Protein AF-A0A7C8AK67-F1 (afdb_monomer)

Structure (mmCIF, N/CA/C/O backbone):
data_AF-A0A7C8AK67-F1
#
_entry.id   AF-A0A7C8AK67-F1
#
loop_
_atom_site.group_PDB
_atom_site.id
_atom_site.type_symbol
_atom_site.label_atom_id
_atom_site.label_alt_id
_atom_site.label_comp_id
_atom_site.label_asym_id
_atom_site.label_entity_id
_atom_site.label_seq_id
_atom_site.pdbx_PDB_ins_code
_atom_site.Cartn_x
_atom_site.Cartn_y
_atom_site.Cartn_z
_atom_site.occupancy
_atom_site.B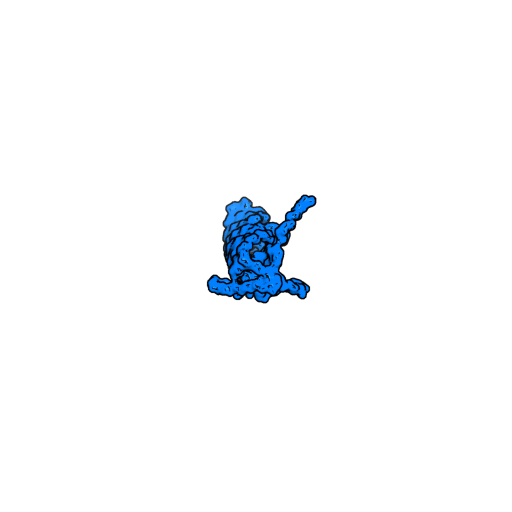_iso_or_equiv
_atom_site.auth_seq_id
_atom_site.auth_comp_id
_atom_site.auth_asym_id
_atom_site.auth_atom_id
_atom_site.pdbx_PDB_model_num
ATOM 1 N N . MET A 1 1 ? -88.261 45.316 51.481 1.00 41.88 1 MET A N 1
ATOM 2 C CA . MET A 1 1 ? -88.000 45.806 50.114 1.00 41.88 1 MET A CA 1
ATOM 3 C C . MET A 1 1 ? -86.530 46.167 50.051 1.00 41.88 1 MET A C 1
ATOM 5 O O . MET A 1 1 ? -86.168 47.155 50.657 1.00 41.88 1 MET A O 1
ATOM 9 N N . GLU A 1 2 ? -85.707 45.297 49.468 1.00 32.28 2 GLU A N 1
ATOM 10 C CA . GLU A 1 2 ? -84.588 45.626 48.567 1.00 32.28 2 GLU A CA 1
ATOM 11 C C . GLU A 1 2 ? -83.777 44.350 48.299 1.00 32.28 2 GLU A C 1
ATOM 13 O O . GLU A 1 2 ? -82.994 43.865 49.106 1.00 32.28 2 GLU A O 1
ATOM 18 N N . VAL A 1 3 ? -84.152 43.752 47.169 1.00 35.69 3 VAL A N 1
ATOM 19 C CA . VAL A 1 3 ? -83.368 43.013 46.173 1.00 35.69 3 VAL A CA 1
ATOM 20 C C . VAL A 1 3 ? -82.101 42.285 46.650 1.00 35.69 3 VAL A C 1
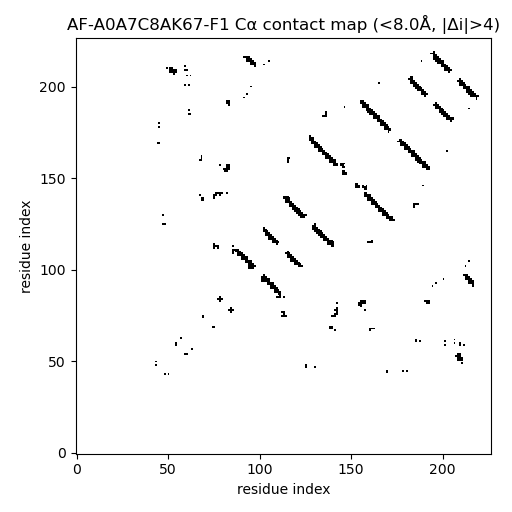ATOM 22 O O . VAL A 1 3 ? -80.998 42.822 46.651 1.00 35.69 3 VAL A O 1
ATOM 25 N N . SER A 1 4 ? -82.243 40.977 46.883 1.00 38.84 4 SER A N 1
ATOM 26 C CA . SER A 1 4 ? -81.151 40.019 46.688 1.00 38.84 4 SER A CA 1
ATOM 27 C C . SER A 1 4 ? -80.950 39.783 45.190 1.00 38.84 4 SER A C 1
ATOM 29 O O . SER A 1 4 ? -81.827 39.237 44.524 1.00 38.84 4 SER A O 1
ATOM 31 N N . MET A 1 5 ? -79.794 40.184 44.662 1.00 36.81 5 MET A N 1
ATOM 32 C CA . MET A 1 5 ? -79.366 39.860 43.302 1.00 36.81 5 MET A CA 1
ATOM 33 C C . MET A 1 5 ? -78.280 38.782 43.374 1.00 36.81 5 MET A C 1
ATOM 35 O O . MET A 1 5 ? -77.143 39.046 43.755 1.00 36.81 5 MET A O 1
ATOM 39 N N . VAL A 1 6 ? -78.652 37.548 43.028 1.00 49.03 6 VAL A N 1
ATOM 40 C CA . VAL A 1 6 ? -77.719 36.450 42.756 1.00 49.03 6 VAL A CA 1
ATOM 41 C C . VAL A 1 6 ? -77.563 36.353 41.242 1.00 49.03 6 VAL A C 1
ATOM 43 O O . VAL A 1 6 ? -78.486 35.946 40.544 1.00 49.03 6 VAL A O 1
ATOM 46 N N . ILE A 1 7 ? -76.387 36.722 40.742 1.00 47.28 7 ILE A N 1
ATOM 47 C CA . ILE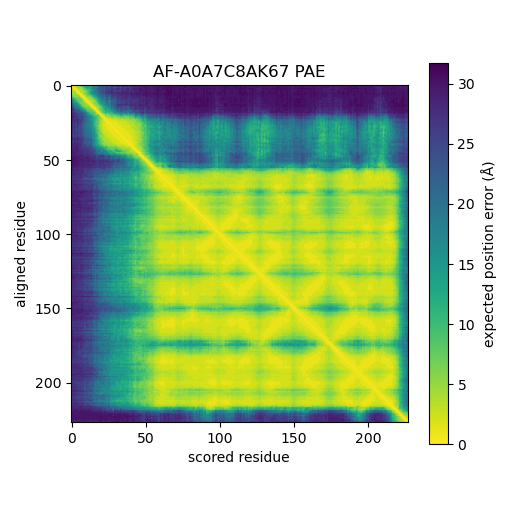 A 1 7 ? -75.885 36.382 39.405 1.00 47.28 7 ILE A CA 1
ATOM 48 C C . ILE A 1 7 ? -74.429 35.976 39.659 1.00 47.28 7 ILE A C 1
ATOM 50 O O . ILE A 1 7 ? -73.618 36.785 40.088 1.00 47.28 7 ILE A O 1
ATOM 54 N N . GLY A 1 8 ? -74.086 34.694 39.655 1.00 44.53 8 GLY A N 1
ATOM 55 C CA . GLY A 1 8 ? -74.011 33.884 38.446 1.00 44.53 8 GLY A CA 1
ATOM 56 C C . GLY A 1 8 ? -72.526 33.681 38.152 1.00 44.53 8 GLY A C 1
ATOM 57 O O . GLY A 1 8 ? -71.876 34.530 37.551 1.00 44.53 8 GLY A O 1
ATOM 58 N N . GLY A 1 9 ? -71.965 32.598 38.690 1.00 50.19 9 GLY A N 1
ATOM 59 C CA . GLY A 1 9 ? -70.544 32.294 38.593 1.00 50.19 9 GLY A CA 1
ATOM 60 C C . GLY A 1 9 ? -70.082 31.954 37.176 1.00 50.19 9 GLY A C 1
ATOM 61 O O . GLY A 1 9 ? -70.837 31.404 36.389 1.00 50.19 9 GLY A O 1
ATOM 62 N N . GLN A 1 10 ? -68.802 32.217 36.905 1.00 40.34 10 GLN A N 1
ATOM 63 C CA . GLN A 1 10 ? -67.882 31.335 36.172 1.00 40.34 10 GLN A CA 1
ATOM 64 C C . GLN A 1 10 ? -66.468 31.941 36.218 1.00 40.34 10 GLN A C 1
ATOM 66 O O . GLN A 1 10 ? -66.121 32.827 35.441 1.00 40.34 10 GLN A O 1
ATOM 71 N N . LYS A 1 11 ? -65.607 31.426 37.105 1.00 46.56 11 LYS A N 1
ATOM 72 C CA . LYS A 1 11 ? -64.151 31.589 36.976 1.00 46.56 11 LYS A CA 1
ATOM 73 C C . LYS A 1 11 ? -63.660 30.622 35.894 1.00 46.56 11 LYS A C 1
ATOM 75 O O . LYS A 1 11 ? -63.399 29.456 36.178 1.00 46.56 11 LYS A O 1
ATOM 80 N N . LYS A 1 12 ? -63.520 31.087 34.649 1.00 46.16 12 LYS A N 1
ATOM 81 C CA . LYS A 1 12 ? -62.777 30.356 33.609 1.00 46.16 12 LYS A CA 1
ATOM 82 C C . LYS A 1 12 ? -61.275 30.467 33.883 1.00 46.16 12 LYS A C 1
ATOM 84 O O . LYS A 1 12 ? -60.616 31.418 33.481 1.00 46.16 12 LYS A O 1
ATOM 89 N N . SER A 1 13 ? -60.737 29.467 34.577 1.00 46.97 13 SER A N 1
ATOM 90 C CA . SER A 1 13 ? -59.301 29.188 34.640 1.00 46.97 13 SER A CA 1
ATOM 91 C C . SER A 1 13 ? -58.847 28.613 33.294 1.00 46.97 13 SER A C 1
ATOM 93 O O . SER A 1 13 ? -58.947 27.411 33.054 1.00 46.97 13 SER A O 1
ATOM 95 N N . TRP A 1 14 ? -58.336 29.468 32.412 1.00 45.41 14 TRP A N 1
ATOM 96 C CA . TRP A 1 14 ? -57.613 29.059 31.207 1.00 45.41 14 TRP A CA 1
ATOM 97 C C . TRP A 1 14 ? -56.140 28.800 31.565 1.00 45.41 14 TRP A C 1
ATOM 99 O O . TRP A 1 14 ? -55.257 29.610 31.305 1.00 45.41 14 TRP A O 1
ATOM 109 N N . ARG A 1 15 ? -55.854 27.655 32.200 1.00 44.78 15 ARG A N 1
ATOM 110 C CA . ARG A 1 15 ? -54.493 27.094 32.210 1.00 44.78 15 ARG A CA 1
ATOM 111 C C . ARG A 1 15 ? -54.344 26.217 30.975 1.00 44.78 15 ARG A C 1
ATOM 113 O O . ARG A 1 15 ? -54.517 25.004 31.024 1.00 44.78 15 ARG A O 1
ATOM 120 N N . GLY A 1 16 ? -54.069 26.866 29.847 1.00 45.69 16 GLY A N 1
ATOM 121 C CA . GLY A 1 16 ? -53.624 26.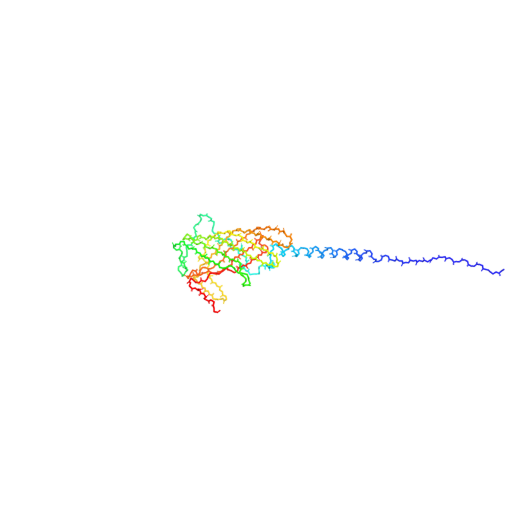188 28.639 1.00 45.69 16 GLY A CA 1
ATOM 122 C C . GLY A 1 16 ? -52.311 25.463 28.922 1.00 45.69 16 GLY A C 1
ATOM 123 O O . GLY A 1 16 ? -51.278 26.090 29.140 1.00 45.69 16 GLY A O 1
ATOM 124 N N . SER A 1 17 ? -52.366 24.134 28.926 1.00 51.62 17 SER A N 1
ATOM 125 C CA . SER A 1 17 ? -51.208 23.244 28.912 1.00 51.62 17 SER A CA 1
ATOM 126 C C . SER A 1 17 ? -50.394 23.476 27.631 1.00 51.62 17 SER A C 1
ATOM 128 O O . SER A 1 17 ? -50.624 22.850 26.602 1.00 51.62 17 SER A O 1
ATOM 130 N N . TRP A 1 18 ? -49.463 24.430 27.678 1.00 47.28 18 TRP A N 1
ATOM 131 C CA . TRP A 1 18 ? -48.502 24.723 26.603 1.00 47.28 18 TRP A CA 1
ATOM 132 C C . TRP A 1 18 ? -47.129 24.068 26.836 1.00 47.28 18 TRP A C 1
ATOM 134 O O . TRP A 1 18 ? -46.181 24.335 26.110 1.00 47.28 18 TRP A O 1
ATOM 144 N N . HIS A 1 19 ? -46.997 23.206 27.851 1.00 52.66 19 HIS A N 1
ATOM 145 C CA . HIS A 1 19 ? -45.696 22.660 28.269 1.00 52.66 19 HIS A CA 1
ATOM 146 C C . HIS A 1 19 ? -45.414 21.248 27.719 1.00 52.66 19 HIS A C 1
ATOM 148 O O . HIS A 1 19 ? -44.259 20.846 27.633 1.00 52.66 19 HIS A O 1
ATOM 154 N N . GLY A 1 20 ? -46.436 20.500 27.282 1.00 55.62 20 GLY A N 1
ATOM 155 C CA . GLY A 1 20 ? -46.261 19.099 26.864 1.00 55.62 20 GLY A CA 1
ATOM 156 C C . GLY A 1 20 ? -45.585 18.911 25.501 1.00 55.62 20 GLY A C 1
ATOM 157 O O . GLY A 1 20 ? -44.793 17.991 25.323 1.00 55.62 20 GLY A O 1
ATOM 158 N N . ARG A 1 21 ? -45.857 19.795 24.531 1.00 58.50 21 ARG A N 1
ATOM 159 C CA . ARG A 1 21 ? -45.313 19.663 23.165 1.00 58.50 21 ARG A CA 1
ATOM 160 C C . ARG A 1 21 ? -43.870 20.158 23.042 1.00 58.50 21 ARG A C 1
ATOM 162 O O . ARG A 1 21 ? -43.081 19.535 22.341 1.00 58.50 21 ARG A O 1
ATOM 169 N N . GLY A 1 22 ? -43.515 21.228 23.758 1.00 65.12 22 GLY A N 1
ATOM 170 C CA . GLY A 1 22 ? -42.142 21.744 23.790 1.00 65.12 22 GLY A CA 1
ATOM 171 C C . GLY A 1 22 ? -41.177 20.810 24.525 1.00 65.12 22 GLY A C 1
ATOM 172 O O . GLY A 1 22 ? -40.083 20.552 24.035 1.00 65.12 22 GLY A O 1
ATOM 173 N N . ALA A 1 23 ? -41.607 20.235 25.654 1.00 76.75 23 ALA A N 1
ATOM 174 C CA . ALA A 1 23 ? -40.788 19.299 26.423 1.00 76.75 23 ALA A CA 1
ATOM 175 C C . ALA A 1 23 ? -40.519 17.986 25.667 1.00 76.75 23 ALA A C 1
ATOM 177 O O . ALA A 1 23 ? -39.398 17.485 25.691 1.00 76.75 23 ALA A O 1
ATOM 178 N N . ALA A 1 24 ? -41.516 17.455 24.948 1.00 80.31 24 ALA A N 1
ATOM 179 C CA . ALA A 1 24 ? -41.348 16.244 24.143 1.00 80.31 24 ALA A CA 1
ATOM 180 C C . ALA A 1 24 ? -40.350 16.439 22.987 1.00 80.31 24 ALA A C 1
ATOM 182 O O . ALA A 1 24 ? -39.496 15.584 22.762 1.00 80.31 24 ALA A O 1
ATOM 183 N N . LEU A 1 25 ? -40.412 17.583 22.292 1.00 85.88 25 LEU A N 1
ATOM 184 C CA . LEU A 1 25 ? -39.453 17.924 21.237 1.00 85.88 25 LEU A CA 1
ATOM 185 C C . LEU A 1 25 ? -38.030 18.073 21.799 1.00 85.88 25 LEU A C 1
ATOM 187 O O . LEU A 1 25 ? -37.077 17.580 21.203 1.00 85.88 25 LEU A O 1
ATOM 191 N N . LEU A 1 26 ? -37.888 18.715 22.961 1.00 87.88 26 LEU A N 1
ATOM 192 C CA . LEU A 1 26 ? -36.593 18.905 23.613 1.00 87.88 26 LEU A CA 1
ATOM 193 C C . LEU A 1 26 ? -35.962 17.566 24.023 1.00 87.88 26 LEU A C 1
ATOM 195 O O . LEU A 1 26 ? -34.789 17.335 23.751 1.00 87.88 26 LEU A O 1
ATOM 199 N N . LEU A 1 27 ? -36.745 16.660 24.620 1.00 88.19 27 LEU A N 1
ATOM 200 C CA . LEU A 1 27 ? -36.280 15.318 24.986 1.00 88.19 27 LEU A CA 1
ATOM 201 C C . LEU A 1 27 ? -35.858 14.502 23.761 1.00 88.19 27 LEU A C 1
ATOM 203 O O . LEU A 1 27 ? -34.835 13.822 23.805 1.00 88.19 27 LEU A O 1
ATOM 207 N N . PHE A 1 28 ? -36.605 14.605 22.660 1.00 90.25 28 PHE A N 1
ATOM 208 C CA . PHE A 1 28 ? -36.233 13.965 21.401 1.00 90.25 28 PHE A CA 1
ATOM 209 C C . PHE A 1 28 ? -34.903 14.509 20.859 1.00 90.25 28 PHE A C 1
ATOM 211 O O . PHE A 1 28 ? -34.018 13.728 20.520 1.00 90.25 28 PHE A O 1
ATOM 218 N N . LEU A 1 29 ? -34.721 15.833 20.837 1.00 91.00 29 LEU A N 1
ATOM 219 C CA . LEU A 1 29 ? -33.468 16.450 20.390 1.00 91.00 29 LEU A CA 1
ATOM 220 C C . LEU A 1 29 ? -32.282 16.067 21.282 1.00 91.00 29 LEU A C 1
ATOM 222 O O . LEU A 1 29 ? -31.203 15.794 20.762 1.00 91.00 29 LEU A O 1
ATOM 226 N N . ILE A 1 30 ? -32.480 15.990 22.600 1.00 91.75 30 ILE A N 1
ATOM 227 C CA . ILE A 1 30 ? -31.453 15.518 23.538 1.00 91.75 30 ILE A CA 1
ATOM 228 C C . ILE A 1 30 ? -31.093 14.058 23.246 1.00 91.75 30 ILE A C 1
ATOM 230 O O . ILE A 1 30 ? -29.912 13.733 23.168 1.00 91.75 30 ILE A O 1
ATOM 234 N N . ALA A 1 31 ? -32.078 13.183 23.031 1.00 91.19 31 ALA A N 1
ATOM 235 C CA . ALA A 1 31 ? -31.823 11.783 22.696 1.00 91.19 31 ALA A CA 1
ATOM 236 C C . ALA A 1 31 ? -31.042 11.641 21.379 1.00 91.19 31 ALA A C 1
ATOM 238 O O . ALA A 1 31 ? -30.072 10.886 21.324 1.00 91.19 31 ALA A O 1
ATOM 239 N N . VAL A 1 32 ? -31.409 12.408 20.345 1.00 91.25 32 VAL A N 1
ATOM 240 C CA . VAL A 1 32 ? -30.684 12.452 19.063 1.00 91.25 32 VAL A CA 1
ATOM 241 C C . VAL A 1 32 ? -29.258 12.974 19.252 1.00 91.25 32 VAL A C 1
ATOM 243 O O . VAL A 1 32 ? -28.324 12.392 18.707 1.00 91.25 32 VAL A O 1
ATOM 246 N N . ALA A 1 33 ? -29.067 14.026 20.051 1.00 89.56 33 ALA A N 1
ATOM 247 C CA . ALA A 1 33 ? -27.744 14.572 20.340 1.00 89.56 33 ALA A CA 1
ATOM 248 C C . ALA A 1 33 ? -26.859 13.565 21.092 1.00 89.56 33 ALA A C 1
ATOM 250 O O . ALA A 1 33 ? -25.699 13.390 20.729 1.00 89.56 33 ALA A O 1
ATOM 251 N N . ILE A 1 34 ? -27.401 12.854 22.086 1.00 88.75 34 ILE A N 1
ATOM 252 C CA . ILE A 1 34 ? -26.679 11.796 22.809 1.00 88.75 34 ILE A CA 1
ATOM 253 C C . ILE A 1 34 ? -26.288 10.667 21.851 1.00 88.75 34 ILE A C 1
ATOM 255 O O . ILE A 1 34 ? -25.133 10.249 21.850 1.00 88.75 34 ILE A O 1
ATOM 259 N N . LEU A 1 35 ? -27.210 10.209 20.999 1.00 86.12 35 LEU A N 1
ATOM 260 C CA . LEU A 1 35 ? -26.927 9.201 19.971 1.00 86.12 35 LEU A CA 1
ATOM 261 C C . LEU A 1 35 ? -25.822 9.655 19.011 1.00 86.12 35 LEU A C 1
ATOM 263 O O . LEU A 1 35 ? -24.914 8.880 18.722 1.00 86.12 35 LEU A O 1
ATOM 267 N N . ALA A 1 36 ? -25.857 10.912 18.564 1.00 80.81 36 ALA A N 1
ATOM 268 C CA . ALA A 1 36 ? -24.826 11.477 17.699 1.00 80.81 36 ALA A CA 1
ATOM 269 C C . ALA A 1 36 ? -23.457 11.548 18.398 1.00 80.81 36 ALA A C 1
ATOM 271 O O . ALA A 1 36 ? -22.445 11.195 17.796 1.00 80.81 36 ALA A O 1
ATOM 272 N N . ILE A 1 37 ? -23.410 11.946 19.674 1.00 81.75 37 ILE A N 1
ATOM 273 C CA . ILE A 1 37 ? -22.167 11.985 20.460 1.00 81.75 37 ILE A CA 1
ATOM 274 C C . ILE A 1 37 ? -21.605 10.572 20.654 1.00 81.75 37 ILE A C 1
ATOM 276 O O . ILE A 1 37 ? -20.418 10.349 20.425 1.00 81.75 37 ILE A O 1
ATOM 280 N N . LEU A 1 38 ? -22.447 9.604 21.029 1.00 78.12 38 LEU A N 1
ATOM 281 C CA . LEU A 1 38 ? -22.034 8.207 21.191 1.00 78.12 38 LEU A CA 1
ATOM 282 C C . LEU A 1 38 ? -21.517 7.613 19.878 1.00 78.12 38 LEU A C 1
ATOM 284 O O . LEU A 1 38 ? -20.502 6.916 19.887 1.00 78.12 38 LEU A O 1
ATOM 288 N N . TYR A 1 39 ? -22.164 7.939 18.757 1.00 75.62 39 TYR A N 1
ATOM 289 C CA . TYR A 1 39 ? -21.706 7.559 17.424 1.00 75.62 39 TYR A CA 1
ATOM 290 C C . TYR A 1 39 ? -20.304 8.115 17.139 1.00 75.62 39 TYR A C 1
ATOM 292 O O . TYR A 1 39 ? -19.407 7.356 16.786 1.00 75.62 39 TYR A O 1
ATOM 300 N N . VAL A 1 40 ? -20.063 9.410 17.375 1.00 67.12 40 VAL A N 1
ATOM 301 C CA . VAL A 1 40 ? -18.737 10.026 17.169 1.00 67.12 40 VAL A CA 1
ATOM 302 C C . VAL A 1 40 ? -17.662 9.391 18.063 1.00 67.12 40 VAL A C 1
ATOM 304 O O . VAL A 1 40 ? -16.566 9.103 17.584 1.00 67.12 40 VAL A O 1
ATOM 307 N N . ILE A 1 41 ? -17.969 9.105 19.334 1.00 67.19 41 ILE A N 1
ATOM 308 C CA . ILE A 1 41 ? -17.022 8.472 20.271 1.00 67.19 41 ILE A CA 1
ATOM 309 C C . ILE A 1 41 ? -16.662 7.045 19.837 1.00 67.19 41 ILE A C 1
ATOM 311 O O . ILE A 1 41 ? -15.493 6.658 19.921 1.00 67.19 41 ILE A O 1
ATOM 315 N N . GLN A 1 42 ? -17.641 6.257 19.375 1.00 63.03 42 GLN A N 1
ATOM 316 C CA . GLN A 1 42 ? -17.372 4.922 18.833 1.00 63.03 42 GLN A CA 1
ATOM 317 C C . GLN A 1 42 ? -16.504 5.003 17.578 1.00 63.03 42 GLN A C 1
ATOM 319 O O . GLN A 1 42 ? -15.540 4.252 17.462 1.00 63.03 42 GLN A O 1
ATOM 324 N N . MET A 1 43 ? -16.771 5.949 16.681 1.00 61.28 43 MET A N 1
ATOM 325 C CA . MET A 1 43 ? -15.977 6.124 15.463 1.00 61.28 43 MET A CA 1
ATOM 326 C C . MET A 1 43 ? -14.510 6.473 15.775 1.00 61.28 43 MET A C 1
ATOM 328 O O . MET A 1 43 ? -13.608 5.870 15.199 1.00 61.28 43 MET A O 1
ATOM 332 N N . GLU A 1 44 ? -14.233 7.353 16.747 1.00 60.91 44 GLU A N 1
ATOM 333 C CA . GLU A 1 44 ? -12.847 7.605 17.192 1.00 60.91 44 GLU A CA 1
ATOM 334 C C . GLU A 1 44 ? -12.174 6.362 17.809 1.00 60.91 44 GLU A C 1
ATOM 336 O O . GLU A 1 44 ? -10.946 6.271 17.848 1.00 60.91 44 GLU A O 1
ATOM 341 N N . ALA A 1 45 ? -12.952 5.411 18.336 1.00 59.81 45 ALA A N 1
ATOM 342 C CA . ALA A 1 45 ? -12.436 4.167 18.909 1.00 59.81 45 ALA A CA 1
ATOM 343 C C . ALA A 1 45 ? -12.063 3.118 17.876 1.00 59.81 45 ALA A C 1
ATOM 345 O O . ALA A 1 45 ? -11.064 2.428 18.065 1.00 59.81 45 ALA A O 1
ATOM 346 N N . PHE A 1 46 ? -12.823 3.022 16.792 1.00 57.75 46 PHE A N 1
ATOM 347 C CA . PHE A 1 46 ? -12.522 2.070 15.732 1.00 57.75 46 PHE A CA 1
ATOM 348 C C . PHE A 1 46 ? -11.438 2.585 14.782 1.00 57.75 46 PHE A C 1
ATOM 350 O O . PHE A 1 46 ? -10.570 1.814 14.404 1.00 57.75 46 PHE A O 1
ATOM 357 N N . PHE A 1 47 ? -11.384 3.885 14.481 1.00 58.16 47 PHE A N 1
ATOM 358 C CA . PHE A 1 47 ? -10.562 4.378 13.363 1.00 58.16 47 PHE A CA 1
ATOM 359 C C . PHE A 1 47 ? -9.309 5.182 13.769 1.00 58.16 47 PHE A C 1
ATOM 361 O O . PHE A 1 47 ? -8.544 5.632 12.912 1.00 58.16 47 PHE A O 1
ATOM 368 N N . GLY A 1 48 ? -9.055 5.363 15.072 1.00 57.72 48 GLY A N 1
ATOM 369 C CA . GLY A 1 48 ? -7.943 6.187 15.557 1.00 57.72 48 GLY A CA 1
ATOM 370 C C . GLY A 1 48 ? -8.072 7.665 15.137 1.00 57.72 48 GLY A C 1
ATOM 371 O O . GLY A 1 48 ? -9.159 8.114 14.783 1.00 57.72 48 GLY A O 1
ATOM 372 N N . PRO A 1 49 ? -6.988 8.468 15.162 1.00 55.44 49 PRO A N 1
ATOM 373 C CA . PRO A 1 49 ? -7.043 9.894 14.810 1.00 55.44 49 PRO A CA 1
ATOM 374 C C . PRO A 1 49 ? -7.301 10.170 13.318 1.00 55.44 49 PRO A C 1
ATOM 376 O O . PRO A 1 49 ? -7.283 11.330 12.902 1.00 55.44 49 PRO A O 1
ATOM 379 N N . VAL A 1 50 ? -7.528 9.142 12.494 1.00 56.66 50 VAL A N 1
ATOM 380 C CA . VAL A 1 50 ? -7.834 9.342 11.081 1.00 56.66 50 VAL A CA 1
ATOM 381 C C . VAL A 1 50 ? -9.303 9.721 10.965 1.00 56.66 50 VAL A C 1
ATOM 383 O O . VAL A 1 50 ? -10.183 8.871 10.860 1.00 56.66 50 VAL A O 1
ATOM 386 N N . ALA A 1 51 ? -9.581 11.026 10.987 1.00 53.88 51 ALA A N 1
ATOM 387 C CA . ALA A 1 51 ? -10.882 11.527 10.570 1.00 53.88 51 ALA A CA 1
ATOM 388 C C . ALA A 1 51 ? -11.201 10.908 9.202 1.00 53.88 51 ALA A C 1
ATOM 390 O O . ALA A 1 51 ? -10.376 11.017 8.292 1.00 53.88 51 ALA A O 1
ATOM 391 N N . GLN A 1 52 ? -12.359 10.252 9.067 1.00 55.44 52 GLN A N 1
ATOM 392 C CA . GLN A 1 52 ? -12.841 9.701 7.801 1.00 55.44 52 GLN A CA 1
ATOM 393 C C . GLN A 1 52 ? -12.928 10.827 6.769 1.00 55.44 52 GLN A C 1
ATOM 395 O O . GLN A 1 52 ? -13.941 11.507 6.614 1.00 55.44 52 GLN A O 1
ATOM 400 N N . ARG A 1 53 ? -11.827 11.068 6.066 1.00 58.03 53 ARG A N 1
ATOM 401 C CA . ARG A 1 53 ? -11.801 11.981 4.942 1.00 58.03 53 ARG A CA 1
ATOM 402 C C . ARG A 1 53 ? -12.263 11.161 3.766 1.00 58.03 53 ARG A C 1
ATOM 404 O O . ARG A 1 53 ? -11.601 10.203 3.374 1.00 58.03 53 ARG A O 1
ATOM 411 N N . ARG A 1 54 ? -13.403 11.544 3.192 1.00 62.16 54 ARG A N 1
ATOM 412 C CA . ARG A 1 54 ? -13.751 11.081 1.854 1.00 62.16 54 ARG A CA 1
ATOM 413 C C . ARG A 1 54 ? -12.552 11.422 0.960 1.00 62.16 54 ARG A C 1
ATOM 415 O O . ARG A 1 54 ? -12.201 12.602 0.877 1.00 62.16 54 ARG A O 1
ATOM 422 N N . PRO A 1 55 ? -11.883 10.434 0.355 1.00 61.91 55 PRO A N 1
ATOM 423 C CA . PRO A 1 55 ? -10.655 10.692 -0.377 1.00 61.91 55 PRO A CA 1
ATOM 424 C C . PRO A 1 55 ? -10.967 11.569 -1.590 1.00 61.91 55 PRO A C 1
ATOM 426 O O . PRO A 1 55 ? -11.649 11.149 -2.527 1.00 61.91 55 PRO A O 1
ATOM 429 N N . ALA A 1 56 ? -10.513 12.822 -1.545 1.00 64.81 56 ALA A N 1
ATOM 430 C CA . ALA A 1 56 ? -10.771 13.791 -2.605 1.00 64.81 56 ALA A CA 1
ATOM 431 C C . ALA A 1 56 ? -9.944 13.464 -3.858 1.00 64.81 56 ALA A C 1
ATOM 433 O O . ALA A 1 56 ? -10.447 13.525 -4.982 1.00 64.81 56 ALA A O 1
ATOM 434 N N . GLN A 1 57 ? -8.689 13.050 -3.668 1.00 79.12 57 GLN A N 1
ATOM 435 C CA . GLN A 1 57 ? -7.757 12.810 -4.767 1.00 79.12 57 GLN A CA 1
ATOM 436 C C . GLN A 1 57 ? -7.804 11.345 -5.249 1.00 79.12 57 GLN A C 1
ATOM 438 O O . GLN A 1 57 ? -8.084 10.447 -4.449 1.00 79.12 57 GLN A O 1
ATOM 443 N N . PRO A 1 58 ? -7.598 11.075 -6.554 1.00 80.00 58 PRO A N 1
ATOM 444 C CA . PRO A 1 58 ? -7.611 9.714 -7.107 1.00 80.00 58 PRO A CA 1
ATOM 445 C C . PRO A 1 58 ? -6.557 8.774 -6.504 1.00 80.00 58 PRO A C 1
ATOM 447 O O . PRO A 1 58 ? -6.822 7.587 -6.352 1.00 80.00 58 PRO A O 1
ATOM 450 N N . GLU A 1 59 ? -5.394 9.297 -6.119 1.00 83.69 59 GLU A N 1
ATOM 451 C CA . GLU A 1 59 ? -4.301 8.540 -5.484 1.00 83.69 59 GLU A CA 1
ATOM 452 C C . GLU A 1 59 ? -4.681 7.915 -4.135 1.00 83.69 59 GLU A C 1
ATOM 454 O O . GLU A 1 59 ?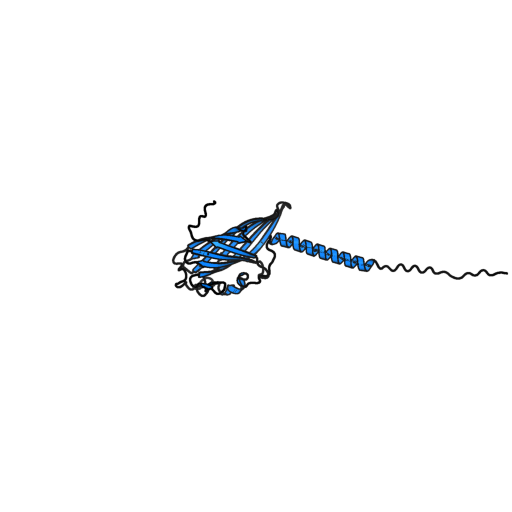 -4.213 6.833 -3.802 1.00 83.69 59 GLU A O 1
ATOM 459 N N . HIS A 1 60 ? -5.620 8.524 -3.407 1.00 86.50 60 HIS A N 1
ATOM 460 C CA . HIS A 1 60 ? -6.178 7.964 -2.172 1.00 86.50 60 HIS A CA 1
ATOM 461 C C . HIS A 1 60 ? -7.326 6.971 -2.423 1.00 86.50 60 HIS A C 1
ATOM 463 O O . HIS A 1 60 ? -7.979 6.524 -1.482 1.00 86.50 60 HIS A O 1
ATOM 469 N N . ARG A 1 61 ? -7.611 6.643 -3.690 1.00 91.44 61 ARG A N 1
ATOM 470 C CA . ARG A 1 61 ? -8.652 5.693 -4.114 1.00 91.44 61 ARG A CA 1
ATOM 471 C C . ARG A 1 61 ? -8.052 4.594 -4.995 1.00 91.44 61 ARG A C 1
ATOM 473 O O . ARG A 1 61 ? -8.473 4.436 -6.143 1.00 91.44 61 ARG A O 1
ATOM 480 N N . PRO A 1 62 ? -7.089 3.810 -4.481 1.00 93.94 62 PRO A N 1
ATOM 481 C CA . PRO A 1 62 ? -6.390 2.791 -5.266 1.00 93.94 62 PRO A CA 1
ATOM 482 C C . PRO A 1 62 ? -7.325 1.709 -5.817 1.00 93.94 62 PRO A C 1
ATOM 484 O O . PRO A 1 62 ? -7.013 1.088 -6.827 1.00 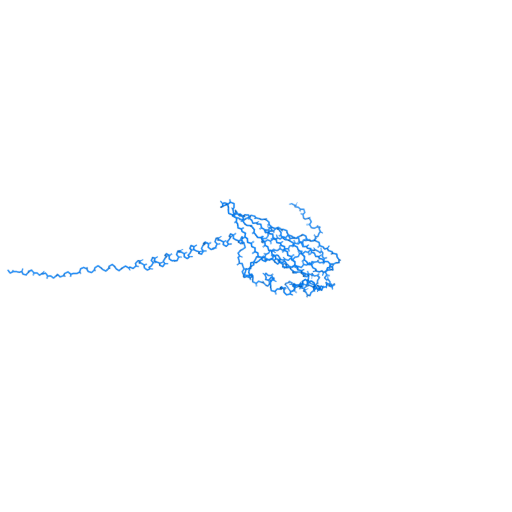93.94 62 PRO A O 1
ATOM 487 N N . TRP A 1 63 ? -8.520 1.536 -5.237 1.00 95.25 63 TRP A N 1
ATOM 488 C CA . TRP A 1 63 ? -9.523 0.617 -5.777 1.00 95.25 63 TRP A CA 1
ATOM 489 C C . TRP A 1 63 ? -10.041 1.001 -7.174 1.00 95.25 63 TRP A C 1
ATOM 491 O O . TRP A 1 63 ? -10.641 0.171 -7.850 1.00 95.25 63 TRP A O 1
ATOM 501 N N . LEU A 1 64 ? -9.832 2.246 -7.617 1.00 94.44 64 LEU A 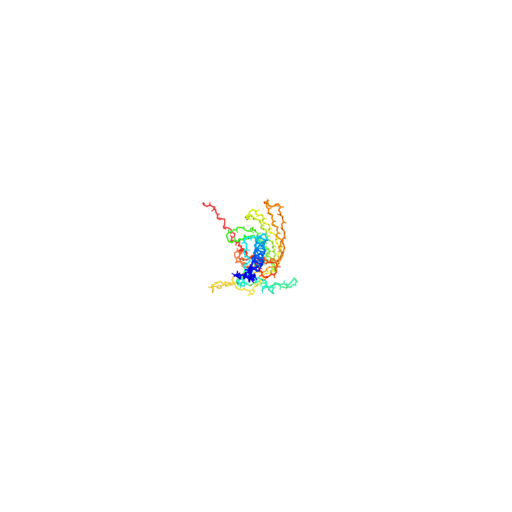N 1
ATOM 502 C CA . LEU A 1 64 ? -10.137 2.674 -8.986 1.00 94.44 64 LEU A CA 1
ATOM 503 C C . LEU A 1 64 ? -9.119 2.158 -10.014 1.00 94.44 64 LEU A C 1
ATOM 505 O O . LEU A 1 64 ? -9.352 2.323 -11.204 1.00 94.44 64 LEU A O 1
ATOM 509 N N . GLN A 1 65 ? -8.005 1.579 -9.555 1.00 94.56 65 GLN A N 1
ATOM 510 C CA . GLN A 1 65 ? -6.909 1.058 -10.376 1.00 94.56 65 GLN A CA 1
ATOM 511 C C . GLN A 1 65 ? -6.743 -0.465 -10.219 1.00 94.56 65 GLN A C 1
ATOM 513 O O . GLN A 1 65 ? -5.705 -1.020 -10.566 1.00 94.56 65 GLN A O 1
ATOM 518 N N . GLU A 1 66 ? -7.735 -1.169 -9.657 1.00 95.31 66 GLU A N 1
ATOM 519 C CA . GLU A 1 66 ? -7.658 -2.630 -9.465 1.00 95.31 66 GLU A CA 1
ATOM 520 C C . GLU A 1 66 ? -7.539 -3.414 -10.768 1.00 95.31 66 GLU A C 1
ATOM 522 O O . GLU A 1 66 ? -7.058 -4.542 -10.755 1.00 95.31 66 GLU A O 1
ATOM 527 N N . ASP A 1 67 ? -7.968 -2.830 -11.881 1.00 95.31 67 ASP A N 1
ATOM 528 C CA . ASP A 1 67 ? -7.815 -3.384 -13.222 1.00 95.31 67 ASP A CA 1
ATOM 529 C C . ASP A 1 67 ? -6.344 -3.529 -13.644 1.00 95.31 67 ASP A C 1
ATOM 531 O O . ASP A 1 67 ? -6.033 -4.370 -14.488 1.00 95.31 67 ASP A O 1
ATOM 535 N N . LEU A 1 68 ? -5.437 -2.774 -13.016 1.00 95.88 68 LEU A N 1
ATOM 536 C CA . LEU A 1 68 ? -3.989 -2.900 -13.203 1.00 95.88 68 LEU A CA 1
ATOM 537 C C . LEU A 1 68 ? -3.393 -4.105 -12.458 1.00 95.88 68 LEU A C 1
ATOM 539 O O . LEU A 1 68 ? -2.262 -4.510 -12.743 1.00 95.88 68 LEU A O 1
ATOM 543 N N . ILE A 1 69 ? -4.130 -4.687 -11.502 1.00 96.62 69 ILE A N 1
ATOM 544 C CA . ILE A 1 69 ? -3.684 -5.875 -10.773 1.00 96.62 69 ILE A CA 1
ATOM 545 C C . ILE A 1 69 ? -3.883 -7.096 -11.670 1.00 96.62 69 ILE A C 1
ATOM 547 O O . ILE A 1 69 ? -5.001 -7.549 -11.927 1.00 96.62 69 ILE A O 1
ATOM 551 N N . VAL A 1 70 ? -2.772 -7.656 -12.132 1.00 95.38 70 VAL A N 1
ATOM 552 C CA . VAL A 1 70 ? -2.744 -8.791 -13.047 1.00 95.38 70 VAL A CA 1
ATOM 553 C C . VAL A 1 70 ? -3.191 -10.063 -12.308 1.00 95.38 70 VAL A C 1
ATOM 555 O O . VAL A 1 70 ? -2.609 -10.428 -11.284 1.00 95.38 70 VAL A O 1
ATOM 558 N N . PRO A 1 71 ? -4.215 -10.784 -12.809 1.00 91.56 71 PRO A N 1
ATOM 559 C CA . PRO A 1 71 ? -4.623 -12.063 -12.238 1.00 91.56 71 PRO A CA 1
ATOM 560 C C . PRO A 1 71 ? -3.485 -13.089 -12.231 1.00 91.56 71 PRO A C 1
ATOM 562 O O . PRO A 1 71 ? -2.694 -13.156 -13.174 1.00 91.56 71 PRO A O 1
ATOM 565 N N . ARG A 1 72 ? -3.451 -13.952 -11.205 1.00 87.50 72 ARG A N 1
ATOM 566 C CA . ARG A 1 72 ? -2.440 -15.017 -11.082 1.00 87.50 72 ARG A CA 1
ATOM 567 C C . ARG A 1 72 ? -2.339 -15.855 -12.359 1.00 87.50 72 ARG A C 1
ATOM 569 O O . ARG A 1 72 ? -3.354 -16.231 -12.943 1.00 87.50 72 ARG A O 1
ATOM 576 N N . GLY A 1 73 ? -1.108 -16.176 -12.753 1.00 86.00 73 GLY A N 1
ATOM 577 C CA . GLY A 1 73 ? -0.816 -16.993 -13.934 1.00 86.00 73 GLY A CA 1
ATOM 578 C C . GLY A 1 73 ? -0.860 -16.237 -15.264 1.00 86.00 73 GLY A C 1
ATOM 579 O O . GLY A 1 73 ? -0.586 -16.837 -16.301 1.00 86.00 73 GLY A O 1
ATOM 580 N N . ARG A 1 74 ? -1.178 -14.935 -15.269 1.00 92.19 74 ARG A N 1
ATOM 581 C CA . ARG A 1 74 ? -0.971 -14.082 -16.444 1.00 92.19 74 ARG A CA 1
ATOM 582 C C . ARG A 1 74 ? 0.417 -13.455 -16.416 1.00 92.19 74 ARG A C 1
ATOM 584 O O . ARG A 1 74 ? 0.955 -13.152 -15.358 1.00 92.19 74 ARG A O 1
ATOM 591 N N . LEU A 1 75 ? 0.970 -13.247 -17.607 1.00 92.94 75 LEU A N 1
ATOM 592 C CA . LEU A 1 75 ? 2.273 -12.621 -17.776 1.00 92.94 75 LEU A CA 1
ATOM 593 C C . LEU A 1 75 ? 2.194 -11.128 -17.430 1.00 92.94 75 LEU A C 1
ATOM 595 O O . LEU A 1 75 ? 1.376 -10.399 -17.997 1.00 92.94 75 LEU A O 1
ATOM 599 N N . ILE A 1 76 ? 3.066 -10.681 -16.529 1.00 96.38 76 ILE A N 1
ATOM 600 C CA . ILE A 1 76 ? 3.268 -9.265 -16.218 1.00 96.38 76 ILE A CA 1
ATOM 601 C C . ILE A 1 76 ? 4.247 -8.700 -17.246 1.00 96.38 76 ILE A C 1
ATOM 603 O O . ILE A 1 76 ? 5.247 -9.333 -17.587 1.00 96.38 76 ILE A O 1
ATOM 607 N N . LYS A 1 77 ? 3.942 -7.519 -17.789 1.00 94.75 77 LYS A N 1
ATOM 608 C CA . LYS A 1 77 ? 4.818 -6.878 -18.773 1.00 94.75 77 LYS A CA 1
ATOM 609 C C . LYS A 1 77 ? 6.115 -6.449 -18.078 1.00 94.75 77 LYS A C 1
ATOM 611 O O . LYS A 1 77 ? 6.027 -5.680 -17.117 1.00 94.75 77 LYS A O 1
ATOM 616 N N . PRO A 1 78 ? 7.292 -6.896 -18.549 1.00 94.31 78 PRO A N 1
ATOM 617 C CA . PRO A 1 78 ? 8.549 -6.469 -17.959 1.00 94.31 78 PRO A CA 1
ATOM 618 C C . PRO A 1 78 ? 8.759 -4.964 -18.189 1.00 94.31 78 PRO A C 1
ATOM 620 O O . PRO A 1 78 ? 8.286 -4.427 -19.201 1.00 94.31 78 PRO A O 1
ATOM 623 N N . PRO A 1 79 ? 9.462 -4.275 -17.276 1.00 95.19 79 PRO A N 1
ATOM 624 C CA . PRO A 1 79 ? 9.871 -2.900 -17.504 1.00 95.19 79 PRO A CA 1
ATOM 625 C C . PRO A 1 79 ? 10.826 -2.827 -18.700 1.00 95.19 79 PRO A C 1
ATOM 627 O O . PRO A 1 79 ? 11.452 -3.813 -19.089 1.00 95.19 79 PRO A O 1
ATOM 630 N N . GLN A 1 80 ? 10.913 -1.647 -19.303 1.00 93.25 80 GLN A N 1
ATOM 631 C CA . GLN A 1 80 ? 11.911 -1.328 -20.320 1.00 93.25 80 GLN A CA 1
ATOM 632 C C . GLN A 1 80 ? 12.662 -0.071 -19.877 1.00 93.25 80 GLN A C 1
ATOM 634 O O . GLN A 1 80 ? 12.049 0.786 -19.228 1.00 93.25 80 GLN A O 1
ATOM 639 N N . PRO A 1 81 ? 13.955 0.068 -20.228 1.00 93.56 81 PRO A N 1
ATOM 640 C CA . PRO A 1 81 ? 14.690 1.304 -19.989 1.00 93.56 81 PRO A CA 1
ATOM 641 C C . PRO A 1 81 ? 13.887 2.523 -20.480 1.00 93.56 81 PRO A C 1
ATOM 643 O O . PRO A 1 81 ? 13.299 2.451 -21.562 1.00 93.56 81 PRO A O 1
ATOM 646 N N . PRO A 1 82 ? 13.826 3.621 -19.704 1.00 94.94 82 PRO A N 1
ATOM 647 C CA . PRO A 1 82 ? 14.691 3.953 -18.565 1.00 94.94 82 PRO A CA 1
ATOM 648 C C . PRO A 1 82 ? 14.236 3.414 -17.193 1.00 94.94 82 PRO A C 1
ATOM 650 O O . PRO A 1 82 ? 14.872 3.732 -16.190 1.00 94.94 82 PRO A O 1
ATOM 653 N N . LYS A 1 83 ? 13.164 2.615 -17.117 1.00 96.75 83 LYS A N 1
ATOM 654 C CA . LYS A 1 83 ? 12.671 2.057 -15.844 1.00 96.75 83 LYS A CA 1
ATOM 655 C C . LYS A 1 83 ? 13.637 1.015 -15.265 1.00 96.75 83 LYS A C 1
ATOM 657 O O . LYS A 1 83 ? 14.278 0.301 -16.042 1.00 96.75 83 LYS A O 1
ATOM 662 N N . PRO A 1 84 ? 13.726 0.874 -13.926 1.00 93.81 84 PRO A N 1
ATOM 663 C CA . PRO A 1 84 ? 14.560 -0.140 -13.297 1.00 93.81 84 PRO A CA 1
ATOM 664 C C . PRO A 1 84 ? 14.140 -1.541 -13.741 1.00 93.81 84 PRO A C 1
ATOM 666 O O . PRO A 1 84 ? 12.963 -1.904 -13.703 1.00 93.81 84 PRO A O 1
ATOM 669 N N . MET A 1 85 ? 15.130 -2.331 -14.144 1.00 94.50 85 MET A N 1
ATOM 670 C CA . MET A 1 85 ? 14.963 -3.740 -14.477 1.00 94.50 85 MET A CA 1
ATOM 671 C C . MET A 1 85 ? 15.124 -4.577 -13.209 1.00 94.50 85 MET A C 1
ATOM 673 O O . MET A 1 85 ? 16.171 -4.527 -12.569 1.00 94.50 85 MET A O 1
ATOM 677 N N . ILE A 1 86 ? 14.112 -5.371 -12.864 1.00 94.00 86 ILE A N 1
ATOM 678 C CA . ILE A 1 86 ? 14.174 -6.304 -11.733 1.00 94.00 86 ILE A CA 1
ATOM 679 C C . ILE A 1 86 ? 14.613 -7.658 -12.293 1.00 94.00 86 ILE A C 1
ATOM 681 O O . ILE A 1 86 ? 13.789 -8.461 -12.718 1.00 94.00 86 ILE A O 1
ATOM 685 N N . ASN A 1 87 ? 15.923 -7.879 -12.372 1.00 92.62 87 ASN A N 1
ATOM 686 C CA . ASN A 1 87 ? 16.474 -9.136 -12.898 1.00 92.62 87 ASN A CA 1
ATOM 687 C C . ASN A 1 87 ? 16.604 -10.214 -11.814 1.00 92.62 87 ASN A C 1
ATOM 689 O O . ASN A 1 87 ? 16.618 -11.405 -12.116 1.00 92.62 87 ASN A O 1
ATOM 693 N N . GLU A 1 88 ? 16.666 -9.791 -10.555 1.00 94.25 88 GLU A N 1
ATOM 694 C CA . GLU A 1 88 ? 16.765 -10.642 -9.376 1.00 94.25 88 GLU A CA 1
ATOM 695 C C . GLU A 1 88 ? 15.728 -10.188 -8.343 1.00 94.25 88 GLU A C 1
ATOM 697 O O . GLU A 1 88 ? 15.346 -9.012 -8.347 1.00 94.25 88 GLU A O 1
ATOM 702 N N . PRO A 1 89 ? 15.240 -11.089 -7.471 1.00 95.88 89 PRO A N 1
ATOM 703 C CA . PRO A 1 89 ? 14.342 -10.702 -6.396 1.00 95.88 89 PRO A CA 1
ATOM 704 C C . PRO A 1 89 ? 14.968 -9.636 -5.491 1.00 95.88 89 PRO A C 1
ATOM 706 O O . PRO A 1 89 ? 16.092 -9.801 -5.021 1.00 95.88 89 PRO A O 1
ATOM 709 N N . ILE A 1 90 ? 14.219 -8.571 -5.214 1.00 96.06 90 ILE A N 1
ATOM 710 C CA . ILE A 1 90 ? 14.630 -7.505 -4.293 1.00 96.06 90 ILE A CA 1
ATOM 711 C C . ILE A 1 90 ? 13.660 -7.417 -3.118 1.00 96.06 90 ILE A C 1
ATOM 713 O O . ILE A 1 90 ? 12.443 -7.494 -3.296 1.00 96.06 90 ILE A O 1
ATOM 717 N N . THR A 1 91 ? 14.198 -7.204 -1.920 1.00 97.12 91 THR A N 1
ATOM 718 C CA . THR A 1 91 ? 13.414 -6.960 -0.704 1.00 97.12 91 THR A CA 1
ATOM 719 C C . THR A 1 91 ? 13.731 -5.570 -0.173 1.00 97.12 91 THR A C 1
ATOM 721 O O . THR A 1 91 ? 14.889 -5.223 0.053 1.00 97.12 91 THR A O 1
ATOM 724 N N . LEU A 1 92 ? 12.700 -4.756 0.031 1.00 96.50 92 LEU A N 1
ATOM 725 C CA . LEU A 1 92 ? 12.806 -3.373 0.473 1.00 96.50 92 LEU A CA 1
ATOM 726 C C . LEU A 1 92 ? 12.017 -3.190 1.768 1.00 96.50 92 LEU A C 1
ATOM 728 O O . LEU A 1 92 ? 10.843 -3.537 1.842 1.00 96.50 92 LEU A O 1
ATOM 732 N N . SER A 1 93 ? 12.658 -2.604 2.774 1.00 96.75 93 SER A N 1
ATOM 733 C CA . SER A 1 93 ? 12.004 -2.168 4.007 1.00 96.75 93 SER A CA 1
ATOM 734 C C . SER A 1 93 ? 11.743 -0.665 3.925 1.00 96.75 93 SER A C 1
ATOM 736 O O . SER A 1 93 ? 12.668 0.107 3.664 1.00 96.75 93 SER A O 1
ATOM 738 N N . ALA A 1 94 ? 10.489 -0.253 4.086 1.00 96.38 94 ALA A N 1
ATOM 739 C CA . ALA A 1 94 ? 10.048 1.127 3.937 1.00 96.38 94 ALA A CA 1
ATOM 740 C C . ALA A 1 94 ? 9.281 1.594 5.177 1.00 96.38 94 ALA A C 1
ATOM 742 O O . ALA A 1 94 ? 8.419 0.887 5.701 1.00 96.38 94 ALA A O 1
ATOM 743 N N . ASN A 1 95 ? 9.567 2.820 5.611 1.00 96.88 95 ASN A N 1
ATOM 744 C CA . ASN A 1 95 ? 8.883 3.444 6.734 1.00 96.88 95 ASN A CA 1
ATOM 745 C C . ASN A 1 95 ? 7.496 3.909 6.293 1.00 96.88 95 ASN A C 1
ATOM 747 O O . ASN A 1 95 ? 7.342 4.530 5.235 1.00 96.88 95 ASN A O 1
ATOM 751 N N . VAL A 1 96 ? 6.501 3.643 7.130 1.00 96.50 96 VAL A N 1
ATOM 752 C CA . VAL A 1 96 ? 5.117 4.061 6.926 1.00 96.50 96 VAL A CA 1
ATOM 753 C C . VAL A 1 96 ? 4.816 5.178 7.915 1.00 96.50 96 VAL A C 1
ATOM 755 O O . VAL A 1 96 ? 5.042 5.021 9.107 1.00 96.50 96 VAL A O 1
ATOM 758 N N . ARG A 1 97 ? 4.333 6.333 7.452 1.00 94.38 97 ARG A N 1
ATOM 759 C CA . ARG A 1 97 ? 4.080 7.506 8.309 1.00 94.38 97 ARG A CA 1
ATOM 760 C C . ARG A 1 97 ? 2.707 8.112 8.054 1.00 94.38 97 ARG A C 1
ATOM 762 O O . ARG A 1 97 ? 2.210 8.105 6.931 1.00 94.38 97 ARG A O 1
ATOM 769 N N . LEU A 1 98 ? 2.124 8.698 9.093 1.00 90.25 98 LEU A N 1
ATOM 770 C CA . LEU A 1 98 ? 0.921 9.529 9.014 1.00 90.25 98 LEU A CA 1
ATOM 771 C C . LEU A 1 98 ? 1.205 10.860 9.707 1.00 90.25 98 LEU A C 1
ATOM 773 O O . LEU A 1 98 ? 1.523 10.847 10.894 1.00 90.25 98 LEU A O 1
ATOM 777 N N . ASP A 1 99 ? 1.090 11.980 8.987 1.00 85.44 99 ASP A N 1
ATOM 778 C CA . ASP A 1 99 ? 1.329 13.333 9.516 1.00 85.44 99 ASP A CA 1
ATOM 779 C C . ASP A 1 99 ? 2.627 13.418 10.354 1.00 85.44 99 ASP A C 1
ATOM 781 O O . ASP A 1 99 ? 2.614 13.786 11.526 1.00 85.44 99 ASP A O 1
ATOM 785 N N . GLU A 1 100 ? 3.751 12.976 9.772 1.00 83.94 100 GLU A N 1
ATOM 786 C CA . GLU A 1 100 ? 5.083 12.862 10.405 1.00 83.94 100 GLU A CA 1
ATOM 787 C C . GLU A 1 100 ? 5.214 11.852 11.562 1.00 83.94 100 GLU A C 1
ATOM 789 O O . GLU A 1 100 ? 6.321 11.577 12.027 1.00 83.94 100 GLU A O 1
ATOM 794 N N . SER A 1 101 ? 4.134 11.223 12.004 1.00 88.25 101 SER A N 1
ATOM 795 C CA . SER A 1 101 ? 4.214 10.175 13.019 1.00 88.25 101 SER A CA 1
ATOM 796 C C . SER A 1 101 ? 4.560 8.835 12.387 1.00 88.25 101 SER A C 1
ATOM 798 O O . SER A 1 101 ? 3.984 8.467 11.362 1.00 88.25 101 SER A O 1
ATOM 800 N N . ASP A 1 102 ? 5.462 8.087 13.019 1.00 92.69 102 ASP A N 1
ATOM 801 C CA . ASP A 1 102 ? 5.780 6.728 12.595 1.00 92.69 102 ASP A CA 1
ATOM 802 C C . ASP A 1 102 ? 4.570 5.797 12.770 1.00 92.69 102 ASP A C 1
ATOM 804 O O . ASP A 1 102 ? 3.813 5.874 13.747 1.00 92.69 102 ASP A O 1
ATOM 808 N N . ARG A 1 103 ? 4.347 4.969 11.757 1.00 94.75 103 ARG A N 1
ATOM 809 C CA . ARG A 1 103 ? 3.278 3.978 11.642 1.00 94.75 103 ARG A CA 1
ATOM 810 C C . ARG A 1 103 ? 3.863 2.644 11.179 1.00 94.75 103 ARG A C 1
ATOM 812 O O . ARG A 1 103 ? 3.190 1.861 10.515 1.00 94.75 103 ARG A O 1
ATOM 819 N N . GLY A 1 104 ? 5.092 2.369 11.602 1.00 95.50 104 GLY A N 1
ATOM 820 C CA . GLY A 1 104 ? 5.740 1.081 11.453 1.00 95.50 104 GLY A CA 1
ATOM 821 C C . GLY A 1 104 ? 6.359 0.889 10.080 1.00 95.50 104 GLY A C 1
ATOM 822 O O . GLY A 1 104 ? 6.660 1.840 9.356 1.00 95.50 104 GLY A O 1
ATOM 823 N N . THR A 1 105 ? 6.546 -0.374 9.721 1.00 96.81 105 THR A N 1
ATOM 824 C CA . THR A 1 105 ? 7.408 -0.753 8.605 1.00 96.81 105 THR A CA 1
ATOM 825 C C . THR A 1 105 ? 6.656 -1.664 7.657 1.00 96.81 105 THR A C 1
ATOM 827 O O . THR A 1 105 ? 6.024 -2.638 8.074 1.00 96.81 105 THR A O 1
ATOM 830 N N . ALA A 1 106 ? 6.725 -1.342 6.371 1.00 97.94 106 ALA A N 1
ATOM 831 C CA . ALA A 1 106 ? 6.274 -2.217 5.306 1.00 97.94 106 ALA A CA 1
ATOM 832 C C . ALA A 1 106 ? 7.481 -2.897 4.657 1.00 97.94 106 ALA A C 1
ATOM 834 O O . ALA A 1 106 ? 8.458 -2.237 4.299 1.00 97.94 106 ALA A O 1
ATOM 835 N N . VAL A 1 107 ? 7.395 -4.211 4.491 1.00 98.25 107 VAL A N 1
ATOM 836 C CA . VAL A 1 107 ? 8.359 -5.004 3.730 1.00 98.25 107 VAL A CA 1
ATOM 837 C C . VAL A 1 107 ? 7.745 -5.289 2.369 1.00 98.25 107 VAL A C 1
ATOM 839 O O . VAL A 1 107 ? 6.636 -5.809 2.285 1.00 98.25 107 VAL A O 1
ATOM 842 N N . LEU A 1 108 ? 8.456 -4.919 1.311 1.00 98.31 108 LEU A N 1
ATOM 843 C CA . LEU A 1 108 ? 8.078 -5.127 -0.080 1.00 98.31 108 LEU A CA 1
ATOM 844 C C . LEU A 1 108 ? 9.058 -6.100 -0.720 1.00 98.31 108 LEU A C 1
ATOM 846 O O . LEU A 1 108 ? 10.267 -5.935 -0.597 1.00 98.31 108 LEU A O 1
ATOM 850 N N . GLU A 1 109 ? 8.544 -7.065 -1.455 1.00 98.31 109 GLU A N 1
ATOM 851 C CA . GLU A 1 109 ? 9.316 -8.037 -2.212 1.00 98.31 109 GLU A CA 1
ATOM 852 C C . GLU A 1 109 ? 8.913 -7.917 -3.675 1.00 98.31 109 GLU A C 1
ATOM 854 O O . GLU A 1 109 ? 7.738 -8.069 -4.008 1.00 98.31 109 GLU A O 1
ATOM 859 N N . PHE A 1 110 ? 9.877 -7.643 -4.547 1.00 97.81 110 PHE A N 1
ATOM 860 C CA . PHE A 1 110 ? 9.654 -7.611 -5.985 1.00 97.81 110 PHE A CA 1
ATOM 861 C C . PHE A 1 110 ? 10.362 -8.804 -6.605 1.00 97.81 110 PHE A C 1
ATOM 863 O O . PHE A 1 110 ? 11.581 -8.938 -6.499 1.00 97.81 110 PHE A O 1
ATOM 870 N N . ALA A 1 111 ? 9.601 -9.669 -7.260 1.00 97.12 111 ALA A N 1
ATOM 871 C CA . ALA A 1 111 ? 10.143 -10.785 -8.012 1.00 97.12 111 ALA A CA 1
ATOM 872 C C . ALA A 1 111 ? 10.605 -10.331 -9.403 1.00 97.12 111 ALA A C 1
ATOM 874 O O . ALA A 1 111 ? 10.053 -9.396 -9.987 1.00 97.12 111 ALA A O 1
ATOM 875 N N . ALA A 1 112 ? 11.549 -11.068 -9.994 1.00 96.12 112 ALA A N 1
ATOM 876 C CA . ALA A 1 112 ? 11.980 -10.839 -11.376 1.00 96.12 112 ALA A CA 1
ATOM 877 C C . ALA A 1 112 ? 10.852 -11.046 -12.412 1.00 96.12 112 ALA A C 1
ATOM 879 O O . ALA A 1 112 ? 10.907 -10.528 -13.524 1.00 96.12 112 ALA A O 1
ATOM 880 N N . SER A 1 113 ? 9.789 -11.768 -12.035 1.00 95.62 113 SER A N 1
ATOM 881 C CA . SER A 1 113 ? 8.554 -11.919 -12.818 1.00 95.62 113 SER A CA 1
ATOM 882 C C . SER A 1 113 ? 7.701 -10.644 -12.872 1.00 95.62 113 SER A C 1
ATOM 884 O O . SER A 1 113 ? 6.736 -10.599 -13.631 1.00 95.62 113 SER A O 1
ATOM 886 N N . GLY A 1 114 ? 8.021 -9.624 -12.067 1.00 96.50 114 GLY A N 1
ATOM 887 C CA . GLY A 1 114 ? 7.220 -8.412 -11.890 1.00 96.50 114 GLY A CA 1
ATOM 888 C C . GLY A 1 114 ? 6.122 -8.534 -10.829 1.00 96.50 114 GLY A C 1
ATOM 889 O O . GLY A 1 114 ? 5.391 -7.569 -10.598 1.00 96.50 114 GLY A O 1
ATOM 890 N N . GLU A 1 115 ? 5.983 -9.692 -10.180 1.00 98.06 115 GLU A N 1
ATOM 891 C CA . GLU A 1 115 ? 5.090 -9.860 -9.031 1.00 98.06 115 GLU A CA 1
ATOM 892 C C . GLU A 1 115 ? 5.618 -9.071 -7.830 1.00 98.06 115 GLU A C 1
ATOM 894 O O . GLU A 1 115 ? 6.825 -9.006 -7.594 1.00 98.06 115 GLU A O 1
ATOM 899 N N . VAL A 1 116 ? 4.701 -8.486 -7.060 1.00 98.19 116 VAL A N 1
ATOM 900 C CA . VAL A 1 116 ? 5.021 -7.740 -5.840 1.00 98.19 116 VAL A CA 1
ATOM 901 C C . VAL A 1 116 ? 4.247 -8.341 -4.676 1.00 98.19 116 VAL A C 1
ATOM 903 O O . VAL A 1 116 ? 3.022 -8.461 -4.739 1.00 98.19 116 VAL A O 1
ATOM 906 N N . SER A 1 117 ? 4.936 -8.709 -3.604 1.00 98.44 117 SER A N 1
ATOM 907 C CA . SER A 1 117 ? 4.340 -9.132 -2.335 1.00 98.44 117 SER A CA 1
ATOM 908 C C . SER A 1 117 ? 4.847 -8.277 -1.192 1.00 98.44 117 SER A C 1
ATOM 910 O O . SER A 1 117 ? 5.809 -7.528 -1.329 1.00 98.44 117 SER A O 1
ATOM 912 N N . GLY A 1 118 ? 4.173 -8.352 -0.055 1.00 98.25 118 GLY A N 1
ATOM 913 C CA . GLY A 1 118 ? 4.684 -7.716 1.135 1.00 98.25 118 GLY A CA 1
ATOM 914 C C . GLY A 1 118 ? 3.748 -7.806 2.315 1.00 98.25 118 GLY A C 1
ATOM 915 O O . GLY A 1 118 ? 2.631 -8.329 2.225 1.00 98.25 118 GLY A O 1
ATOM 916 N N . SER A 1 119 ? 4.240 -7.257 3.412 1.00 98.50 119 SER A N 1
ATOM 917 C CA . SER A 1 119 ? 3.507 -7.117 4.654 1.00 98.50 119 SER A CA 1
ATOM 918 C C . SER A 1 119 ? 3.737 -5.737 5.251 1.00 98.50 119 SER A C 1
ATOM 920 O O . SER A 1 119 ? 4.723 -5.059 4.959 1.00 98.50 119 SER A O 1
ATOM 922 N N . TRP A 1 120 ? 2.798 -5.291 6.075 1.00 98.38 120 TRP A N 1
ATOM 923 C CA . TRP A 1 120 ? 2.932 -4.079 6.870 1.00 98.38 120 TRP A CA 1
ATOM 924 C C . TRP A 1 120 ? 2.541 -4.378 8.310 1.00 98.38 120 TRP A C 1
ATOM 926 O O . TRP A 1 120 ? 1.487 -4.963 8.571 1.00 98.38 120 TRP A O 1
ATOM 936 N N . HIS A 1 121 ? 3.408 -3.963 9.229 1.00 97.38 121 HIS A N 1
ATOM 937 C CA . HIS A 1 121 ? 3.191 -4.069 10.660 1.00 97.38 121 HIS A CA 1
ATOM 938 C C . HIS A 1 121 ? 3.342 -2.695 11.312 1.00 97.38 121 HIS A C 1
ATOM 940 O O . HIS A 1 121 ? 4.299 -1.965 11.042 1.00 97.38 121 HIS A O 1
ATOM 946 N N . CYS A 1 122 ? 2.391 -2.346 12.173 1.00 94.38 122 CYS A N 1
ATOM 947 C CA . CYS A 1 122 ? 2.346 -1.063 12.858 1.00 94.38 122 CYS A CA 1
ATOM 948 C C . CYS A 1 122 ? 1.843 -1.238 14.283 1.00 94.38 122 CYS A C 1
ATOM 950 O O . CYS A 1 122 ? 0.787 -1.830 14.485 1.00 94.38 122 CYS A O 1
ATOM 952 N N . GLU A 1 123 ? 2.539 -0.635 15.243 1.00 94.50 123 GLU A N 1
ATOM 953 C CA . GLU A 1 123 ? 2.083 -0.508 16.624 1.00 94.50 123 GLU A CA 1
ATOM 954 C C . GLU A 1 123 ? 2.264 0.938 17.090 1.00 94.50 123 GLU A C 1
ATOM 956 O O . GLU A 1 123 ? 3.336 1.521 16.933 1.00 94.50 123 GLU A O 1
ATOM 961 N N . TYR A 1 124 ? 1.212 1.551 17.636 1.00 91.50 124 TYR A N 1
ATOM 962 C CA . TYR A 1 124 ? 1.300 2.890 18.223 1.00 91.50 124 TYR A CA 1
ATOM 963 C C . TYR A 1 124 ? 0.229 3.123 19.285 1.00 91.50 124 TYR A C 1
ATOM 965 O O . TYR A 1 124 ? -0.819 2.484 19.290 1.00 91.50 124 TYR A O 1
ATOM 973 N N . SER A 1 125 ? 0.462 4.109 20.151 1.00 89.12 125 SER A N 1
ATOM 974 C CA . SER A 1 125 ? -0.502 4.531 21.168 1.00 89.12 125 SER A CA 1
ATOM 975 C C . SER A 1 125 ? -1.026 5.937 20.887 1.00 89.12 125 SER A C 1
ATOM 977 O O . SER A 1 125 ? -0.269 6.836 20.525 1.00 89.12 125 SER A O 1
ATOM 979 N N . HIS A 1 126 ? -2.327 6.153 21.072 1.00 84.81 126 HIS A N 1
ATOM 980 C CA . HIS A 1 126 ? -2.961 7.465 20.945 1.00 84.81 126 HIS A CA 1
ATOM 981 C C . HIS A 1 126 ? -4.131 7.595 21.925 1.00 84.81 126 HIS A C 1
ATOM 983 O O . HIS A 1 126 ? -5.022 6.749 21.929 1.00 84.81 126 HIS A O 1
ATOM 989 N N . LYS A 1 127 ? -4.138 8.660 22.745 1.00 84.75 127 LYS A N 1
ATOM 990 C CA . LYS A 1 127 ? -5.188 8.951 23.747 1.00 84.75 127 LYS A CA 1
ATOM 991 C C . LYS A 1 127 ? -5.552 7.732 24.628 1.00 84.75 127 LYS A C 1
ATOM 993 O O . LYS A 1 127 ? -6.715 7.356 24.711 1.00 84.75 127 LYS A O 1
ATOM 998 N N . GLY A 1 128 ? -4.554 7.068 25.220 1.00 83.44 128 GLY A N 1
ATOM 999 C CA . GLY A 1 128 ? -4.784 5.913 26.111 1.00 83.44 128 GLY A CA 1
ATOM 1000 C C . GLY A 1 128 ? -5.236 4.624 25.406 1.00 83.44 128 GLY A C 1
ATOM 1001 O O . GLY A 1 128 ? -5.673 3.675 26.057 1.00 83.44 128 GLY A O 1
ATOM 1002 N N . ARG A 1 129 ? -5.144 4.568 24.072 1.00 87.31 129 ARG A N 1
ATOM 1003 C CA . ARG A 1 129 ? -5.445 3.375 23.272 1.00 87.31 129 ARG A CA 1
ATOM 1004 C C . ARG A 1 129 ? -4.206 2.915 22.522 1.00 87.31 129 ARG A C 1
ATOM 1006 O O . ARG A 1 129 ? -3.562 3.735 21.870 1.00 87.31 129 ARG A O 1
ATOM 1013 N N . GLY A 1 130 ? -3.893 1.628 22.614 1.00 90.81 130 GLY A N 1
ATOM 1014 C CA . GLY A 1 130 ? -2.885 0.972 21.786 1.00 90.81 130 GLY A CA 1
ATOM 1015 C C . GLY A 1 130 ? -3.533 0.425 20.521 1.00 90.81 130 GLY A C 1
ATOM 1016 O O . GLY A 1 130 ? -4.559 -0.243 20.607 1.00 90.81 130 GLY A O 1
ATOM 1017 N N . TYR A 1 131 ? -2.945 0.709 19.369 1.00 91.69 131 TYR A N 1
ATOM 1018 C CA . TYR A 1 131 ? -3.370 0.225 18.063 1.00 91.69 131 TYR A CA 1
ATOM 1019 C C . TYR A 1 131 ? -2.285 -0.675 17.491 1.00 91.69 131 TYR A C 1
ATOM 1021 O O . TYR A 1 131 ? -1.110 -0.313 17.517 1.00 91.69 131 TYR A O 1
ATOM 1029 N N . GLN A 1 132 ? -2.698 -1.805 16.932 1.00 95.31 132 GLN A N 1
ATOM 1030 C CA . GLN A 1 132 ? -1.844 -2.721 16.193 1.00 95.31 132 GLN A CA 1
ATOM 1031 C C . GLN A 1 132 ? -2.485 -3.006 14.837 1.00 95.31 132 GLN A C 1
ATOM 1033 O O . GLN A 1 132 ? -3.651 -3.397 14.782 1.00 95.31 132 GLN A O 1
ATOM 1038 N N . TYR A 1 133 ? -1.731 -2.832 13.755 1.00 95.56 133 TYR A N 1
ATOM 1039 C CA . TYR A 1 133 ? -2.137 -3.206 12.404 1.00 95.56 133 TYR A CA 1
ATOM 1040 C C . TYR A 1 133 ? -1.202 -4.283 11.871 1.00 95.56 133 TYR A C 1
ATOM 1042 O O . TYR A 1 133 ? 0.018 -4.174 11.984 1.00 95.56 133 TYR A O 1
ATOM 1050 N N . ASN A 1 134 ? -1.796 -5.300 11.256 1.00 97.69 134 ASN A N 1
ATOM 1051 C CA . ASN A 1 134 ? -1.099 -6.340 10.515 1.00 97.69 134 ASN A CA 1
ATOM 1052 C C . ASN A 1 134 ? -1.755 -6.479 9.148 1.00 97.69 134 ASN A C 1
ATOM 1054 O O . ASN A 1 134 ? -2.975 -6.624 9.061 1.00 97.69 134 ASN A O 1
ATOM 1058 N N . ALA A 1 135 ? -0.960 -6.433 8.091 1.00 98.25 135 ALA A N 1
ATOM 1059 C CA . ALA A 1 135 ? -1.443 -6.462 6.725 1.00 98.25 135 ALA A CA 1
ATOM 1060 C C . ALA A 1 135 ? -0.538 -7.321 5.848 1.00 98.25 135 ALA A C 1
ATOM 1062 O O . ALA A 1 135 ? 0.679 -7.219 5.944 1.00 98.25 135 ALA A O 1
ATOM 1063 N N . ASP A 1 136 ? -1.150 -8.087 4.948 1.00 98.44 136 ASP A N 1
ATOM 1064 C CA . ASP A 1 136 ? -0.471 -8.870 3.916 1.00 98.44 136 ASP A CA 1
ATOM 1065 C C . ASP A 1 136 ? -1.088 -8.531 2.563 1.00 98.44 136 ASP A C 1
ATOM 1067 O O . ASP A 1 136 ? -2.317 -8.477 2.433 1.00 98.44 136 ASP A O 1
ATOM 1071 N N . PHE A 1 137 ? -0.256 -8.314 1.547 1.00 98.44 137 PHE A N 1
ATOM 1072 C CA . PHE A 1 137 ? -0.710 -7.865 0.232 1.00 98.44 137 PHE A CA 1
ATOM 1073 C C . PHE A 1 137 ? 0.118 -8.446 -0.914 1.00 98.44 137 PHE A C 1
ATOM 1075 O O . PHE A 1 137 ? 1.281 -8.820 -0.759 1.00 98.44 137 PHE A O 1
ATOM 1082 N N . LYS A 1 138 ? -0.515 -8.540 -2.090 1.00 98.50 138 LYS A N 1
ATOM 1083 C CA . LYS A 1 138 ? 0.096 -9.022 -3.336 1.00 98.50 138 LYS A CA 1
ATOM 1084 C C . LYS A 1 138 ? -0.401 -8.229 -4.541 1.00 98.50 138 LYS A C 1
ATOM 1086 O O . LYS A 1 138 ? -1.520 -7.718 -4.536 1.00 98.50 138 LYS A O 1
ATOM 1091 N N . GLY A 1 139 ? 0.413 -8.151 -5.581 1.00 98.25 139 GLY A N 1
ATOM 1092 C CA . GLY A 1 139 ? 0.093 -7.494 -6.839 1.00 98.25 139 GLY A CA 1
ATOM 1093 C C . GLY A 1 139 ? 1.255 -7.567 -7.815 1.00 98.25 139 GLY A C 1
ATOM 1094 O O . GLY A 1 139 ? 1.925 -8.596 -7.906 1.00 98.25 139 GLY A O 1
ATOM 1095 N N . ASN A 1 140 ? 1.482 -6.488 -8.553 1.00 98.56 140 ASN A N 1
ATOM 1096 C CA . ASN A 1 140 ? 2.462 -6.453 -9.630 1.00 98.56 140 ASN A CA 1
ATOM 1097 C C . ASN A 1 140 ? 2.964 -5.036 -9.898 1.00 98.56 140 ASN A C 1
ATOM 1099 O O . ASN A 1 140 ? 2.357 -4.037 -9.503 1.00 98.56 140 ASN A O 1
ATOM 1103 N N . ILE A 1 141 ? 4.069 -4.970 -10.630 1.00 98.12 141 ILE A N 1
ATOM 1104 C CA . ILE A 1 141 ? 4.506 -3.757 -11.312 1.00 98.12 141 ILE A CA 1
ATO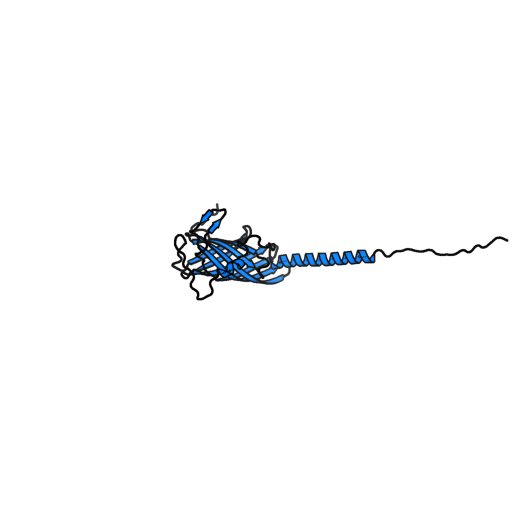M 1105 C C . ILE A 1 141 ? 3.606 -3.462 -12.519 1.00 98.12 141 ILE A C 1
ATOM 1107 O O . ILE A 1 141 ? 3.016 -4.370 -13.112 1.00 98.12 141 ILE A O 1
ATOM 1111 N N . ASP A 1 142 ? 3.551 -2.199 -12.926 1.00 97.25 142 ASP A N 1
ATOM 1112 C CA . ASP A 1 142 ? 2.950 -1.782 -14.190 1.00 97.25 142 ASP A CA 1
ATOM 1113 C C . ASP A 1 142 ? 3.904 -0.852 -14.949 1.00 97.25 142 ASP A C 1
ATOM 1115 O O . ASP A 1 142 ? 4.069 0.328 -14.635 1.00 97.25 142 ASP A O 1
ATOM 1119 N N . ALA A 1 143 ? 4.525 -1.396 -15.995 1.00 95.69 143 ALA A N 1
ATOM 1120 C CA . ALA A 1 143 ? 5.462 -0.666 -16.837 1.00 95.69 143 ALA A CA 1
ATOM 1121 C C . ALA A 1 143 ? 4.795 0.364 -17.771 1.00 95.69 143 ALA A C 1
ATOM 1123 O O . ALA A 1 143 ? 5.506 1.153 -18.390 1.00 95.69 143 ALA A O 1
ATOM 1124 N N . SER A 1 144 ? 3.463 0.382 -17.901 1.00 94.62 144 SER A N 1
ATOM 1125 C CA . SER A 1 144 ? 2.747 1.331 -18.768 1.00 94.62 144 SER A CA 1
ATOM 1126 C C . SER A 1 144 ? 2.528 2.701 -18.126 1.00 94.62 144 SER A C 1
ATOM 1128 O O . SER A 1 144 ? 2.267 3.676 -18.829 1.00 94.62 144 SER A O 1
ATOM 1130 N N . LYS A 1 145 ? 2.650 2.791 -16.799 1.00 95.12 145 LYS A N 1
ATOM 1131 C CA . LYS A 1 145 ? 2.522 4.045 -16.059 1.00 95.12 145 LYS A CA 1
ATOM 1132 C C . LYS A 1 145 ? 3.801 4.874 -16.163 1.00 95.12 145 LYS A C 1
ATOM 1134 O O . LYS A 1 145 ? 4.908 4.337 -16.215 1.00 95.12 145 LYS A O 1
ATOM 1139 N N . THR A 1 146 ? 3.627 6.189 -16.140 1.00 94.19 146 THR A N 1
ATOM 1140 C CA . THR A 1 146 ? 4.714 7.171 -16.109 1.00 94.19 146 THR A CA 1
ATOM 1141 C C . THR A 1 146 ? 4.473 8.111 -14.939 1.00 94.19 146 THR A C 1
ATOM 1143 O O . THR A 1 146 ? 3.336 8.552 -14.739 1.00 94.19 146 THR A O 1
ATOM 1146 N N . TYR A 1 147 ? 5.509 8.374 -14.143 1.00 93.44 147 TYR A N 1
ATOM 1147 C CA . TYR A 1 147 ? 5.385 9.275 -13.007 1.00 93.44 147 TYR A CA 1
ATOM 1148 C C . TYR A 1 147 ? 5.181 10.696 -13.511 1.00 93.44 147 TYR A C 1
ATOM 1150 O O . TYR A 1 147 ? 5.849 11.136 -14.445 1.00 93.44 147 TYR A O 1
ATOM 1158 N N . SER A 1 148 ? 4.253 11.420 -12.896 1.00 89.94 148 SER A N 1
ATOM 1159 C CA . SER A 1 148 ? 4.040 12.829 -13.194 1.00 89.94 148 SER A CA 1
ATOM 1160 C C . SER A 1 148 ? 3.581 13.556 -11.942 1.00 89.94 148 SER A C 1
ATOM 1162 O O . SER A 1 148 ? 2.512 13.264 -11.408 1.00 89.94 148 SER A O 1
ATOM 1164 N N . GLU A 1 149 ? 4.342 14.560 -11.524 1.00 87.56 149 GLU A N 1
ATOM 1165 C CA . GLU A 1 149 ? 4.004 15.424 -10.400 1.00 87.56 149 GLU A CA 1
ATOM 1166 C C . GLU A 1 149 ? 4.224 16.888 -10.790 1.00 87.56 149 GLU A C 1
ATOM 1168 O O . GLU A 1 149 ? 5.273 17.262 -11.308 1.00 87.56 149 GLU A O 1
ATOM 1173 N N . ARG A 1 150 ? 3.217 17.742 -10.553 1.00 86.94 150 ARG A N 1
ATOM 1174 C CA . ARG A 1 15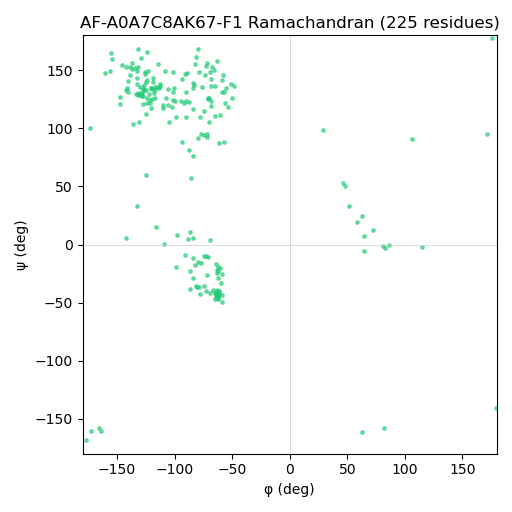0 ? 3.276 19.196 -10.832 1.00 86.94 150 ARG A CA 1
ATOM 1175 C C . ARG A 1 150 ? 3.736 19.542 -12.262 1.00 86.94 150 ARG A C 1
ATOM 1177 O O . ARG A 1 150 ? 4.379 20.564 -12.479 1.00 86.94 150 ARG A O 1
ATOM 1184 N N . GLY A 1 151 ? 3.391 18.698 -13.235 1.00 85.75 151 GLY A N 1
ATOM 1185 C CA . GLY A 1 151 ? 3.752 18.872 -14.646 1.00 85.75 151 GLY A CA 1
ATOM 1186 C C . GLY A 1 151 ? 5.153 18.375 -15.016 1.00 85.75 151 GLY A C 1
ATOM 1187 O O . GLY A 1 151 ? 5.501 18.398 -16.193 1.00 85.75 151 GLY A O 1
ATOM 1188 N N . VAL A 1 152 ? 5.940 17.895 -14.051 1.00 88.38 152 VAL A N 1
ATOM 1189 C CA . VAL A 1 152 ? 7.218 17.226 -14.304 1.00 88.38 152 VAL A CA 1
ATOM 1190 C C . VAL A 1 152 ? 6.957 15.737 -14.462 1.00 88.38 152 VAL A C 1
ATOM 1192 O O . VAL A 1 152 ? 6.375 15.110 -13.579 1.00 88.38 152 VAL A O 1
ATOM 1195 N N . THR A 1 153 ? 7.376 15.191 -15.599 1.00 93.25 153 THR A N 1
ATOM 1196 C CA . THR A 1 153 ? 7.248 13.767 -15.923 1.00 93.25 153 THR A CA 1
ATOM 1197 C C . THR A 1 153 ? 8.584 13.071 -15.691 1.00 93.25 153 THR A C 1
ATOM 1199 O O . THR A 1 153 ? 9.617 13.584 -16.118 1.00 93.25 153 THR A O 1
ATOM 1202 N N . ASP A 1 154 ? 8.559 11.909 -15.041 1.00 93.50 154 ASP A N 1
ATOM 1203 C CA . ASP A 1 154 ? 9.720 11.037 -14.860 1.00 93.50 154 ASP A CA 1
ATOM 1204 C C . ASP A 1 154 ? 9.391 9.631 -15.383 1.00 93.50 154 ASP A C 1
ATOM 1206 O O . ASP A 1 154 ? 8.538 8.907 -14.860 1.00 93.50 154 ASP A O 1
ATOM 1210 N N . GLU A 1 155 ? 10.055 9.251 -16.471 1.00 95.25 155 GLU A N 1
ATOM 1211 C CA . GLU A 1 155 ? 9.879 7.948 -17.115 1.00 95.25 155 GLU A CA 1
ATOM 1212 C C . GLU A 1 155 ? 10.721 6.844 -16.474 1.00 95.25 155 GLU A C 1
ATOM 1214 O O . GLU A 1 155 ? 10.493 5.669 -16.763 1.00 95.25 155 GLU A O 1
ATOM 1219 N N . SER A 1 156 ? 11.673 7.198 -15.605 1.00 96.44 156 SER A N 1
ATOM 1220 C CA . SER A 1 156 ? 12.588 6.252 -14.963 1.00 96.44 156 SER A CA 1
ATOM 1221 C C . SER A 1 156 ? 11.963 5.519 -13.778 1.00 96.44 156 SER A C 1
ATOM 1223 O O . SER A 1 156 ? 12.481 4.495 -13.349 1.00 96.44 156 SER A O 1
ATOM 1225 N N . MET A 1 157 ? 10.835 5.996 -13.252 1.00 96.56 157 MET A N 1
ATOM 1226 C CA . MET A 1 157 ? 10.168 5.363 -12.118 1.00 96.56 157 MET A CA 1
ATOM 1227 C C . MET A 1 157 ? 9.260 4.209 -12.561 1.00 96.56 157 MET A C 1
ATOM 1229 O O . MET A 1 157 ? 8.505 4.310 -13.533 1.00 96.56 157 MET A O 1
ATOM 1233 N N . LEU A 1 158 ? 9.284 3.112 -11.805 1.00 97.69 158 LEU A N 1
ATOM 1234 C CA . LEU A 1 158 ? 8.449 1.937 -12.045 1.00 97.69 158 LEU A CA 1
ATOM 1235 C C . LEU A 1 158 ? 7.266 1.907 -11.076 1.00 97.69 158 LEU A C 1
ATOM 1237 O O . LEU A 1 158 ? 7.450 1.821 -9.864 1.00 97.69 158 LEU A O 1
ATOM 1241 N N . TYR A 1 159 ? 6.046 1.963 -11.610 1.00 97.94 159 TYR A N 1
ATOM 1242 C CA . TYR A 1 159 ? 4.836 1.881 -10.796 1.00 97.94 159 TYR A CA 1
ATOM 1243 C C . TYR A 1 159 ? 4.596 0.457 -10.299 1.00 97.94 159 TYR A C 1
ATOM 1245 O O . TYR A 1 159 ? 4.829 -0.510 -11.027 1.00 97.94 159 TYR A O 1
ATOM 1253 N N . PHE A 1 160 ? 4.049 0.334 -9.095 1.00 98.19 160 PHE A N 1
ATOM 1254 C CA . PHE A 1 160 ? 3.500 -0.914 -8.582 1.00 98.19 160 PHE A CA 1
ATOM 1255 C C . PHE A 1 160 ? 2.188 -0.681 -7.839 1.00 98.19 160 PHE A C 1
ATOM 1257 O O . PHE A 1 160 ? 1.945 0.383 -7.259 1.00 98.19 160 PHE A O 1
ATOM 1264 N N . ILE A 1 161 ? 1.354 -1.716 -7.839 1.00 98.31 161 ILE A N 1
ATOM 1265 C CA . ILE A 1 161 ? 0.080 -1.750 -7.133 1.00 98.31 161 ILE A CA 1
ATOM 1266 C C . ILE A 1 161 ? -0.133 -3.130 -6.525 1.00 98.31 161 ILE A C 1
ATOM 1268 O O . ILE A 1 161 ? 0.065 -4.159 -7.171 1.00 98.31 161 ILE A O 1
ATOM 1272 N N . THR A 1 162 ? -0.559 -3.147 -5.268 1.00 98.56 162 THR A N 1
ATOM 1273 C CA . THR A 1 162 ? -0.908 -4.358 -4.535 1.00 98.56 162 THR A CA 1
ATOM 1274 C C . THR A 1 162 ? -2.278 -4.230 -3.891 1.00 98.56 162 THR A C 1
ATOM 1276 O O . THR A 1 162 ? -2.802 -3.133 -3.676 1.00 98.56 162 THR A O 1
ATOM 1279 N N . LYS A 1 163 ? -2.853 -5.384 -3.566 1.00 98.50 163 LYS A N 1
ATOM 1280 C CA . LYS A 1 163 ? -4.084 -5.517 -2.801 1.00 98.50 163 LYS A CA 1
ATOM 1281 C C . LYS A 1 163 ? -3.947 -6.653 -1.800 1.00 98.50 163 LYS A C 1
ATOM 1283 O O . LYS A 1 163 ? -3.324 -7.681 -2.069 1.00 98.50 163 LYS A O 1
ATOM 1288 N N . GLY A 1 164 ? -4.577 -6.479 -0.653 1.00 98.19 164 GLY A N 1
ATOM 1289 C CA . GLY A 1 164 ? -4.575 -7.465 0.406 1.00 98.19 164 GLY A CA 1
ATOM 1290 C C . GLY A 1 164 ? -5.627 -7.188 1.459 1.00 98.19 164 GLY A C 1
ATOM 1291 O O . GLY A 1 164 ? -6.602 -6.469 1.221 1.00 98.19 164 GLY A O 1
ATOM 1292 N N . THR A 1 165 ? -5.398 -7.745 2.640 1.00 98.12 165 THR A N 1
ATOM 1293 C CA . THR A 1 165 ? -6.249 -7.531 3.811 1.00 98.12 165 THR A CA 1
ATOM 1294 C C . THR A 1 165 ? -5.429 -7.038 4.988 1.00 98.12 165 THR A C 1
ATOM 1296 O O . THR A 1 165 ? -4.290 -7.470 5.155 1.00 98.12 165 THR A O 1
ATOM 1299 N N . TYR A 1 166 ? -6.026 -6.191 5.823 1.00 97.19 166 TYR A N 1
ATOM 1300 C CA . TYR A 1 166 ? -5.466 -5.836 7.125 1.00 97.19 166 TYR A CA 1
ATOM 1301 C C . TYR A 1 166 ? -6.356 -6.343 8.257 1.00 97.19 166 TYR A C 1
ATOM 1303 O O . TYR A 1 166 ? -7.564 -6.522 8.089 1.00 97.19 166 TYR A O 1
ATOM 1311 N N . LYS A 1 167 ? -5.740 -6.535 9.419 1.00 96.56 167 LYS A N 1
ATOM 1312 C CA . LYS A 1 167 ? -6.393 -6.673 10.715 1.00 96.56 167 LYS A CA 1
ATOM 1313 C C . LYS A 1 167 ? -5.884 -5.575 11.627 1.00 96.56 167 LYS A C 1
ATOM 1315 O O . LYS A 1 167 ? -4.678 -5.342 11.702 1.00 96.56 167 LYS A O 1
ATOM 1320 N N . GLN A 1 168 ? -6.805 -4.945 12.329 1.00 94.31 168 GLN A N 1
ATOM 1321 C CA . GLN A 1 168 ? -6.535 -3.986 13.377 1.00 94.31 168 GLN A CA 1
ATOM 1322 C C . GLN A 1 168 ? -6.973 -4.581 14.715 1.00 94.31 168 GLN A C 1
ATOM 1324 O O . GLN A 1 168 ? -8.058 -5.157 14.819 1.00 94.31 168 GLN A O 1
ATOM 1329 N N . ALA A 1 169 ? -6.143 -4.413 15.736 1.00 92.88 169 ALA A N 1
ATOM 1330 C CA . ALA A 1 169 ? -6.510 -4.594 17.132 1.00 92.88 169 ALA A CA 1
ATOM 1331 C C . ALA A 1 169 ? -6.347 -3.251 17.853 1.00 92.88 169 ALA A C 1
ATOM 1333 O O . ALA A 1 169 ? -5.341 -2.562 17.680 1.00 92.88 169 ALA A O 1
ATOM 1334 N N . CYS A 1 170 ? -7.349 -2.856 18.633 1.00 90.88 170 CYS A N 1
ATOM 1335 C CA . CYS A 1 170 ? -7.308 -1.662 19.465 1.00 90.88 170 CYS A CA 1
ATOM 1336 C C . CYS A 1 170 ? -7.583 -2.050 20.915 1.00 90.88 170 CYS A C 1
ATOM 1338 O O . CYS A 1 170 ? -8.642 -2.582 21.241 1.00 90.88 170 CYS A O 1
ATOM 1340 N N . ARG A 1 171 ? -6.639 -1.734 21.799 1.00 90.50 171 ARG A N 1
ATOM 1341 C CA . ARG A 1 171 ? -6.738 -1.981 23.235 1.00 90.50 171 ARG A CA 1
ATOM 1342 C C . ARG A 1 171 ? -6.883 -0.662 23.976 1.00 90.50 171 ARG A C 1
ATOM 1344 O O . ARG A 1 171 ? -5.974 0.166 23.966 1.00 90.50 171 ARG A O 1
ATOM 1351 N N . ASN A 1 172 ? -8.008 -0.478 24.655 1.00 87.38 172 ASN A N 1
ATOM 1352 C CA . ASN A 1 172 ? -8.227 0.642 25.559 1.00 87.38 172 ASN A CA 1
ATOM 1353 C C . ASN A 1 172 ? -7.762 0.247 26.964 1.00 87.38 172 ASN A C 1
ATOM 1355 O O . ASN A 1 172 ? -8.392 -0.584 27.623 1.00 87.38 172 ASN A O 1
ATOM 1359 N N . THR A 1 173 ? -6.661 0.840 27.424 1.00 79.62 173 THR A N 1
ATOM 1360 C CA . THR A 1 173 ? -6.068 0.490 28.720 1.00 79.62 173 THR A CA 1
ATOM 1361 C C . THR A 1 173 ? -6.888 0.990 29.905 1.00 79.62 173 THR A C 1
ATOM 1363 O O . THR A 1 173 ? -6.840 0.373 30.962 1.00 79.62 173 THR A O 1
ATOM 1366 N N . GLU A 1 174 ? -7.662 2.064 29.738 1.00 81.75 174 GLU A N 1
ATOM 1367 C CA . GLU A 1 174 ? -8.482 2.645 30.811 1.00 81.75 174 GLU A CA 1
ATOM 1368 C C . GLU A 1 174 ? -9.762 1.840 31.053 1.00 81.75 174 GLU A C 1
ATOM 1370 O O . GLU A 1 174 ? -10.139 1.586 32.192 1.00 81.75 174 GLU A O 1
ATOM 1375 N N . ALA A 1 175 ? -10.422 1.409 29.975 1.00 81.12 175 ALA A N 1
ATOM 1376 C CA . ALA A 1 175 ? -11.661 0.633 30.054 1.00 81.12 175 ALA A CA 1
ATOM 1377 C C . ALA A 1 175 ? -11.432 -0.889 30.092 1.00 81.12 175 ALA A C 1
ATOM 1379 O O . ALA A 1 175 ? -12.389 -1.640 30.260 1.00 81.12 175 ALA A O 1
ATOM 1380 N N . GLY A 1 176 ? -10.197 -1.355 29.869 1.00 83.38 176 GLY A N 1
ATOM 1381 C CA . GLY A 1 176 ? -9.877 -2.781 29.756 1.00 83.38 176 GLY A CA 1
ATOM 1382 C C . GLY A 1 176 ? -10.566 -3.475 28.575 1.00 83.38 176 GLY A C 1
ATOM 1383 O O . GLY A 1 176 ? -10.790 -4.681 28.623 1.00 83.38 176 GLY A O 1
ATOM 1384 N N . THR A 1 177 ? -10.936 -2.721 27.537 1.00 84.00 177 THR A N 1
ATOM 1385 C CA . THR A 1 177 ? -11.659 -3.236 26.365 1.00 84.00 177 THR A CA 1
ATOM 1386 C C . THR A 1 177 ? -10.724 -3.442 25.183 1.00 84.00 177 THR A C 1
ATOM 1388 O O . THR A 1 177 ? -9.752 -2.705 25.002 1.00 84.00 177 THR A O 1
ATOM 1391 N N . GLU A 1 178 ? -11.041 -4.442 24.366 1.00 88.88 178 GLU A N 1
ATOM 1392 C CA . GLU A 1 178 ? -10.339 -4.748 23.126 1.00 88.88 178 GLU A CA 1
ATOM 1393 C C . GLU A 1 178 ? -11.346 -4.818 21.979 1.00 88.88 178 GLU A C 1
ATOM 1395 O O . GLU A 1 178 ? -12.412 -5.425 22.104 1.00 88.88 178 GLU A O 1
ATOM 1400 N N . THR A 1 179 ? -11.020 -4.166 20.871 1.00 87.69 179 THR A N 1
ATOM 1401 C CA . THR A 1 179 ? -11.793 -4.217 19.633 1.00 87.69 179 THR A CA 1
ATOM 1402 C C . THR A 1 179 ? -10.903 -4.693 18.498 1.00 87.69 179 THR A C 1
ATOM 1404 O O . THR A 1 179 ? -9.695 -4.450 18.489 1.00 87.69 179 THR A O 1
ATOM 1407 N N . SER A 1 180 ? -11.500 -5.380 17.525 1.00 90.38 180 SER A N 1
ATOM 1408 C CA . SER A 1 180 ? -10.805 -5.781 16.308 1.00 90.38 180 SER A CA 1
ATOM 1409 C C . SER A 1 180 ? -11.636 -5.448 15.079 1.00 90.38 180 SER A C 1
ATOM 1411 O O . SER A 1 180 ? -12.862 -5.548 15.096 1.00 90.38 180 SER A O 1
ATOM 1413 N N . GLU A 1 181 ? -10.943 -5.046 14.023 1.00 90.50 181 GLU A N 1
ATOM 1414 C CA . GLU A 1 181 ? -11.504 -4.719 12.720 1.00 90.50 181 GLU A CA 1
ATOM 1415 C C . GLU A 1 181 ? -10.653 -5.378 11.631 1.00 90.50 181 GLU A C 1
ATOM 1417 O O . GLU A 1 181 ? -9.456 -5.608 11.810 1.00 90.50 181 GLU A O 1
ATOM 1422 N N . ALA A 1 182 ? -11.263 -5.691 10.492 1.00 94.19 182 ALA A N 1
ATOM 1423 C CA . ALA A 1 182 ? -10.548 -6.141 9.310 1.00 94.19 182 ALA A CA 1
ATOM 1424 C C . ALA A 1 182 ? -11.104 -5.459 8.062 1.00 94.19 182 ALA A C 1
ATOM 1426 O O . ALA A 1 182 ? -12.292 -5.142 7.986 1.00 94.19 182 ALA A O 1
ATOM 1427 N N . GLY A 1 183 ? -10.247 -5.283 7.065 1.00 95.94 183 GLY A N 1
ATOM 1428 C CA . GLY A 1 183 ? -10.627 -4.657 5.809 1.00 95.94 183 GLY A CA 1
ATOM 1429 C C . GLY A 1 183 ? -9.610 -4.910 4.708 1.00 95.94 183 GLY A C 1
ATOM 1430 O O . GLY A 1 183 ? -8.808 -5.844 4.767 1.00 95.94 183 GLY A O 1
ATOM 1431 N N . LEU A 1 184 ? -9.657 -4.070 3.682 1.00 97.44 184 LEU A N 1
ATOM 1432 C CA . LEU A 1 184 ? -8.756 -4.105 2.541 1.00 97.44 184 LEU A CA 1
ATOM 1433 C C . LEU A 1 184 ? -7.577 -3.168 2.760 1.00 97.44 184 LEU A C 1
ATOM 1435 O O . LEU A 1 184 ? -7.738 -2.056 3.262 1.00 97.44 184 LEU A O 1
ATOM 1439 N N . VAL A 1 185 ? -6.407 -3.608 2.312 1.00 97.88 185 VAL A N 1
ATOM 1440 C CA . VAL A 1 185 ? -5.214 -2.771 2.182 1.00 97.88 185 VAL A CA 1
ATOM 1441 C C . VAL A 1 185 ? -4.788 -2.738 0.721 1.00 97.88 185 VAL A C 1
ATOM 1443 O O . VAL A 1 185 ? -4.880 -3.742 0.012 1.00 97.88 185 VAL A O 1
ATOM 1446 N N . TYR A 1 186 ? -4.314 -1.585 0.280 1.00 98.25 186 TYR A N 1
ATOM 1447 C CA . TYR A 1 186 ? -3.640 -1.395 -0.993 1.00 98.25 186 TYR A CA 1
ATOM 1448 C C . TYR A 1 186 ? -2.289 -0.769 -0.712 1.00 98.25 186 TYR A C 1
ATOM 1450 O O . TYR A 1 186 ? -2.192 0.132 0.121 1.00 98.25 186 TYR A O 1
ATOM 1458 N N . VAL A 1 187 ? -1.261 -1.213 -1.425 1.00 98.25 187 VAL A N 1
ATOM 1459 C CA . VAL A 1 187 ? 0.021 -0.516 -1.439 1.00 98.25 187 VAL A CA 1
ATOM 1460 C C . VAL A 1 187 ? 0.320 -0.129 -2.870 1.00 98.25 187 VAL A C 1
ATOM 1462 O O . VAL A 1 187 ? 0.435 -0.982 -3.748 1.00 98.25 187 VAL A O 1
ATOM 1465 N N . THR A 1 188 ? 0.399 1.171 -3.110 1.00 98.19 188 THR A N 1
ATOM 1466 C CA . THR A 1 188 ? 0.694 1.731 -4.428 1.00 98.19 188 THR A CA 1
ATOM 1467 C C . THR A 1 188 ? 1.896 2.632 -4.327 1.00 98.19 188 THR A C 1
ATOM 1469 O O . THR A 1 188 ? 2.000 3.401 -3.372 1.00 98.19 188 THR A O 1
ATOM 1472 N N . GLY A 1 189 ? 2.768 2.611 -5.319 1.00 97.19 189 GLY A N 1
ATOM 1473 C CA . GLY A 1 189 ? 3.916 3.494 -5.296 1.00 97.19 189 GLY A CA 1
ATOM 1474 C C . GLY A 1 189 ? 4.777 3.391 -6.529 1.00 97.19 189 GLY A C 1
ATOM 1475 O O . GLY A 1 189 ? 4.408 2.794 -7.538 1.00 97.19 189 GLY A O 1
ATOM 1476 N N . TRP A 1 190 ? 5.937 4.006 -6.403 1.00 97.50 190 TRP A N 1
ATOM 1477 C CA . TRP A 1 190 ? 6.937 4.125 -7.436 1.00 97.50 190 TRP A CA 1
ATOM 1478 C C . TRP A 1 190 ? 8.273 3.645 -6.886 1.00 97.50 190 TRP A C 1
ATOM 1480 O O . TRP A 1 190 ? 8.709 4.090 -5.821 1.00 97.50 190 TRP A O 1
ATOM 1490 N N . LEU A 1 191 ? 8.892 2.726 -7.617 1.00 97.38 191 LEU A N 1
ATOM 1491 C CA . LEU A 1 191 ? 10.256 2.269 -7.413 1.00 97.38 191 LEU A CA 1
ATOM 1492 C C . LEU A 1 191 ? 11.186 3.121 -8.280 1.00 97.38 191 LEU A C 1
ATOM 1494 O O . LEU A 1 191 ? 11.029 3.179 -9.502 1.00 97.38 191 LEU A O 1
ATOM 1498 N N . CYS A 1 192 ? 12.138 3.786 -7.641 1.00 95.56 192 CYS A N 1
ATOM 1499 C CA . CYS A 1 192 ? 13.156 4.589 -8.302 1.00 95.56 192 CYS A CA 1
ATOM 1500 C C . CYS A 1 192 ? 14.310 3.706 -8.824 1.00 95.56 192 CYS A C 1
ATOM 1502 O O . CYS A 1 192 ? 14.508 2.594 -8.323 1.00 95.56 192 CYS A O 1
ATOM 1504 N N . PRO A 1 193 ? 15.132 4.200 -9.771 1.00 93.81 193 PRO A N 1
ATOM 1505 C CA . PRO A 1 193 ? 16.325 3.488 -10.244 1.00 93.81 193 PRO A CA 1
ATOM 1506 C C . PRO A 1 193 ? 17.367 3.158 -9.162 1.00 93.81 193 PRO A C 1
ATOM 1508 O O . PRO A 1 193 ? 18.124 2.206 -9.317 1.00 93.81 193 PRO A O 1
ATOM 1511 N N . ASP A 1 194 ? 17.405 3.922 -8.068 1.00 93.81 194 ASP A N 1
ATOM 1512 C CA . ASP A 1 194 ? 18.276 3.699 -6.904 1.00 93.81 194 ASP A CA 1
ATOM 1513 C C . ASP A 1 194 ? 17.665 2.742 -5.859 1.00 93.81 194 ASP A C 1
ATOM 1515 O O . ASP A 1 194 ? 18.159 2.643 -4.735 1.00 93.81 194 ASP A O 1
ATOM 1519 N N . TYR A 1 195 ? 16.565 2.063 -6.206 1.00 92.56 195 TYR A N 1
ATOM 1520 C CA . TYR A 1 195 ? 15.777 1.197 -5.323 1.00 92.56 195 TYR A CA 1
ATOM 1521 C C . TYR A 1 195 ? 15.212 1.893 -4.073 1.00 92.56 195 TYR A C 1
ATOM 1523 O O . TYR A 1 195 ? 14.814 1.230 -3.105 1.00 92.56 195 TYR A O 1
ATOM 1531 N N . SER A 1 196 ? 15.122 3.226 -4.093 1.00 95.44 196 SER A N 1
ATOM 1532 C CA . SER A 1 196 ? 14.244 3.966 -3.192 1.00 95.44 196 SER A CA 1
ATOM 1533 C C . SER A 1 196 ? 12.781 3.782 -3.614 1.00 95.44 196 SER A C 1
ATOM 1535 O O . SER A 1 196 ? 12.467 3.489 -4.771 1.00 95.44 196 SER A O 1
ATOM 1537 N N . VAL A 1 197 ? 11.865 3.912 -2.655 1.00 96.06 197 VAL A N 1
ATOM 1538 C CA . VAL A 1 197 ? 10.424 3.742 -2.888 1.00 96.06 197 VAL A CA 1
ATOM 1539 C C . VAL A 1 197 ? 9.679 4.921 -2.304 1.00 96.06 197 VAL A C 1
ATOM 1541 O O . VAL A 1 197 ? 9.928 5.306 -1.162 1.00 96.06 197 VAL A O 1
ATOM 1544 N N . ASN A 1 198 ? 8.721 5.443 -3.067 1.00 95.94 198 ASN A N 1
ATOM 1545 C CA . ASN A 1 198 ? 7.753 6.432 -2.608 1.00 95.94 198 ASN A CA 1
ATOM 1546 C C . ASN A 1 198 ? 6.343 5.968 -2.967 1.00 95.94 198 ASN A C 1
ATOM 1548 O O . ASN A 1 198 ? 6.070 5.622 -4.115 1.00 95.94 198 ASN A O 1
ATOM 1552 N N . GLY A 1 199 ? 5.429 5.972 -2.005 1.00 96.38 199 GLY A N 1
ATOM 1553 C CA . GLY A 1 199 ? 4.069 5.515 -2.247 1.00 96.38 199 GLY A CA 1
ATOM 1554 C C . GLY A 1 199 ? 3.124 5.762 -1.086 1.00 96.38 199 GLY A C 1
ATOM 1555 O O . GLY A 1 199 ? 3.388 6.574 -0.196 1.00 96.38 199 GLY A O 1
ATOM 1556 N N . LEU A 1 200 ? 2.025 5.020 -1.102 1.00 97.00 200 LEU A N 1
ATOM 1557 C CA . LEU A 1 200 ? 0.979 5.042 -0.098 1.00 97.00 200 LEU A CA 1
ATOM 1558 C C . LEU A 1 200 ? 0.605 3.616 0.306 1.00 97.00 200 LEU A C 1
ATOM 1560 O O . LEU A 1 200 ? 0.435 2.743 -0.546 1.00 97.00 200 LEU A O 1
ATOM 1564 N N . VAL A 1 201 ? 0.419 3.417 1.607 1.00 97.38 201 VAL A N 1
ATOM 1565 C CA . VAL A 1 201 ? -0.393 2.326 2.149 1.00 97.38 201 VAL A CA 1
ATOM 1566 C C . VAL A 1 201 ? -1.787 2.894 2.380 1.00 97.38 201 VAL A C 1
ATOM 1568 O O . VAL A 1 201 ? -1.937 3.885 3.091 1.00 97.38 201 VAL A O 1
ATOM 1571 N N . THR A 1 202 ? -2.814 2.297 1.791 1.00 96.44 202 THR A N 1
ATOM 1572 C CA . THR A 1 202 ? -4.202 2.743 1.940 1.00 96.44 202 THR A CA 1
ATOM 1573 C C . THR A 1 202 ? -5.050 1.619 2.505 1.00 96.44 202 THR A C 1
ATOM 1575 O O . THR A 1 202 ? -5.130 0.551 1.904 1.00 96.44 202 THR A O 1
ATOM 1578 N N . ILE A 1 203 ? -5.729 1.870 3.623 1.00 94.50 203 ILE A N 1
ATOM 1579 C CA . ILE A 1 203 ? -6.693 0.936 4.217 1.00 94.50 203 ILE A CA 1
ATOM 1580 C C . ILE A 1 203 ? -8.124 1.439 4.054 1.00 94.50 203 ILE A C 1
ATOM 1582 O O . ILE A 1 203 ? -8.375 2.647 4.021 1.00 94.50 203 ILE A O 1
ATOM 1586 N N . THR A 1 204 ? -9.062 0.506 3.940 1.00 93.75 204 THR A N 1
ATOM 1587 C CA . THR A 1 204 ? -10.501 0.778 3.850 1.00 93.75 204 THR A CA 1
ATOM 1588 C C . THR A 1 204 ? -11.306 -0.472 4.200 1.00 93.75 204 THR A C 1
ATOM 1590 O O . THR A 1 204 ? -10.885 -1.582 3.875 1.00 93.75 204 THR A O 1
ATOM 1593 N N . THR A 1 205 ? -12.486 -0.323 4.803 1.00 91.62 205 THR A N 1
ATOM 1594 C CA . THR A 1 205 ? -13.403 -1.458 5.020 1.00 91.62 205 THR A CA 1
ATOM 1595 C C . THR A 1 205 ? -14.312 -1.717 3.823 1.00 91.62 205 THR A C 1
ATOM 1597 O O . THR A 1 205 ? -14.579 -2.868 3.490 1.00 91.62 205 THR A O 1
ATOM 1600 N N . ASP A 1 206 ? -14.789 -0.660 3.165 1.00 86.75 206 ASP A N 1
ATOM 1601 C CA . ASP A 1 206 ? -15.913 -0.721 2.220 1.00 86.75 206 ASP A CA 1
ATOM 1602 C C . ASP A 1 206 ? -15.749 0.195 0.992 1.00 86.75 206 ASP A C 1
ATOM 1604 O O . ASP A 1 206 ? -16.664 0.307 0.176 1.00 86.75 206 ASP A O 1
ATOM 1608 N N . ARG A 1 207 ? -14.588 0.848 0.842 1.00 91.19 207 ARG A N 1
ATOM 1609 C CA . ARG A 1 207 ? -14.282 1.847 -0.202 1.00 91.19 207 ARG A CA 1
ATOM 1610 C C . ARG A 1 207 ? -15.124 3.131 -0.125 1.00 91.19 207 ARG A C 1
ATOM 1612 O O . ARG A 1 207 ? -15.026 3.967 -1.026 1.00 91.19 207 ARG A O 1
ATOM 1619 N N . SER A 1 208 ? -15.931 3.321 0.922 1.00 85.12 208 SER A N 1
ATOM 1620 C CA . SER A 1 208 ? -16.666 4.571 1.167 1.00 85.12 208 SER A CA 1
ATOM 1621 C C . SER A 1 208 ? -15.798 5.606 1.894 1.00 85.12 208 SER A C 1
ATOM 1623 O O . SER A 1 208 ? -15.930 6.813 1.665 1.00 85.12 208 SER A O 1
ATOM 1625 N N . TRP A 1 209 ? -14.840 5.123 2.685 1.00 85.19 209 TRP A N 1
ATOM 1626 C CA . TRP A 1 209 ? -13.788 5.893 3.344 1.00 85.19 209 TRP A CA 1
ATOM 1627 C C . TRP A 1 209 ? -12.419 5.241 3.116 1.00 85.19 209 TRP A C 1
ATOM 1629 O O . TRP A 1 209 ? -12.327 4.102 2.658 1.00 85.19 209 TRP A O 1
ATOM 1639 N N . SER A 1 210 ? -11.340 5.949 3.440 1.00 90.38 210 SER A N 1
ATOM 1640 C CA . SER A 1 210 ? -9.995 5.367 3.460 1.00 90.38 210 SER A CA 1
ATOM 1641 C C . SER A 1 210 ? -9.061 6.136 4.385 1.00 90.38 210 SER A C 1
ATOM 1643 O O . SER A 1 210 ? -9.167 7.360 4.468 1.00 90.38 210 SER A O 1
ATOM 1645 N N . ALA A 1 211 ? -8.092 5.446 4.981 1.00 90.00 211 ALA A N 1
ATOM 1646 C CA . ALA A 1 211 ? -6.913 6.061 5.587 1.00 90.00 211 ALA A CA 1
ATOM 1647 C C . ALA A 1 211 ? -5.698 5.809 4.689 1.00 90.00 211 ALA A C 1
ATOM 1649 O O . ALA A 1 211 ? -5.517 4.695 4.205 1.00 90.00 211 ALA A O 1
ATOM 1650 N N . SER A 1 212 ? -4.891 6.842 4.437 1.00 92.56 212 SER A N 1
ATOM 1651 C CA . SER A 1 212 ? -3.669 6.742 3.630 1.00 92.56 212 SER A CA 1
ATOM 1652 C C . SER A 1 212 ? -2.453 7.126 4.459 1.00 92.56 212 SER A C 1
ATOM 1654 O O . SER A 1 212 ? -2.463 8.151 5.137 1.00 92.56 212 SER A O 1
ATOM 1656 N N . TYR A 1 213 ? -1.411 6.314 4.360 1.00 94.12 213 TYR A N 1
ATOM 1657 C CA . TYR A 1 213 ? -0.144 6.467 5.054 1.00 94.12 213 TYR A CA 1
ATOM 1658 C C . TYR A 1 213 ? 0.966 6.588 4.019 1.00 94.12 213 TYR A C 1
ATOM 1660 O O . TYR A 1 213 ? 1.014 5.818 3.062 1.00 94.12 213 TYR A O 1
ATOM 1668 N N . THR A 1 214 ? 1.870 7.535 4.218 1.00 95.69 214 THR A N 1
ATOM 1669 C CA . THR A 1 214 ? 3.027 7.740 3.350 1.00 95.69 214 THR A CA 1
ATOM 1670 C C . THR A 1 214 ? 4.012 6.594 3.522 1.00 95.69 214 THR A C 1
ATOM 1672 O O . THR A 1 214 ? 4.453 6.331 4.635 1.00 95.69 214 THR A O 1
ATOM 1675 N N . LEU A 1 215 ? 4.389 5.954 2.421 1.00 96.56 215 LEU A N 1
ATOM 1676 C CA . LEU A 1 215 ? 5.370 4.876 2.357 1.00 96.56 215 LEU A CA 1
ATOM 1677 C C . LEU A 1 215 ? 6.665 5.414 1.748 1.00 96.56 215 LEU A C 1
ATOM 1679 O O . LEU A 1 215 ? 6.643 5.884 0.607 1.00 96.56 215 LEU A O 1
ATOM 1683 N N . LYS A 1 216 ? 7.782 5.352 2.481 1.00 96.12 216 LYS A N 1
ATOM 1684 C CA . LYS A 1 216 ? 9.085 5.825 1.989 1.00 96.12 216 LYS A CA 1
ATOM 1685 C C . LYS A 1 216 ? 10.248 4.923 2.399 1.00 96.12 216 LYS A C 1
ATOM 1687 O O . LYS A 1 216 ? 10.427 4.639 3.581 1.00 96.12 216 LYS A O 1
ATOM 1692 N N . LYS A 1 217 ? 11.094 4.564 1.431 1.00 91.94 217 LYS A N 1
ATOM 1693 C CA . LYS A 1 217 ? 12.463 4.051 1.637 1.00 91.94 217 LYS A CA 1
ATOM 1694 C C . LYS A 1 217 ? 13.420 5.013 0.935 1.00 91.94 217 LYS A C 1
ATOM 1696 O O . LYS A 1 217 ? 13.225 5.273 -0.246 1.00 91.94 217 LYS A O 1
ATOM 1701 N N . GLY A 1 218 ? 14.419 5.541 1.645 1.00 80.44 218 GLY A N 1
ATOM 1702 C CA . GLY A 1 218 ? 15.503 6.327 1.039 1.00 80.44 218 GLY A CA 1
ATOM 1703 C C . GLY A 1 218 ? 16.576 5.439 0.390 1.00 80.44 218 GLY A C 1
ATOM 1704 O O . GLY A 1 218 ? 16.581 4.230 0.628 1.00 80.44 218 GLY A O 1
ATOM 1705 N N . PRO A 1 219 ? 17.493 6.008 -0.407 1.00 74.25 219 PRO A N 1
ATOM 1706 C CA . PRO A 1 219 ? 18.619 5.257 -0.959 1.00 74.25 219 PRO A CA 1
ATOM 1707 C C . PRO A 1 219 ? 19.473 4.646 0.161 1.00 74.25 219 PRO A C 1
ATOM 1709 O O . PRO A 1 219 ? 19.694 5.272 1.207 1.00 74.25 219 PRO A O 1
ATOM 1712 N N . GLU A 1 220 ? 19.963 3.423 -0.055 1.00 61.22 220 GLU A N 1
ATOM 1713 C CA . GLU A 1 220 ? 20.897 2.768 0.867 1.00 61.22 220 GLU A CA 1
ATOM 1714 C C . GLU A 1 220 ? 22.136 3.654 1.071 1.00 61.22 220 GLU A C 1
ATOM 1716 O O . GLU A 1 220 ? 22.793 4.051 0.113 1.00 61.22 220 GLU A O 1
ATOM 1721 N N . GLY A 1 221 ? 22.413 4.023 2.329 1.00 49.12 221 GLY A N 1
ATOM 1722 C CA . GLY A 1 221 ? 23.522 4.916 2.696 1.00 49.12 221 GLY A CA 1
ATOM 1723 C C . GLY A 1 221 ? 23.126 6.268 3.299 1.00 49.12 221 GLY A C 1
ATOM 1724 O O . GLY A 1 221 ? 24.004 7.012 3.725 1.00 49.12 221 GLY A O 1
ATOM 1725 N N . THR A 1 222 ? 21.835 6.592 3.430 1.00 43.56 222 THR A N 1
ATOM 1726 C CA . THR A 1 222 ? 21.391 7.760 4.223 1.00 43.56 222 THR A CA 1
ATOM 1727 C C . THR A 1 222 ? 21.231 7.425 5.712 1.00 43.56 222 THR A C 1
ATOM 1729 O O . THR A 1 222 ? 20.176 7.631 6.309 1.00 43.56 222 THR A O 1
ATOM 1732 N N . THR A 1 223 ? 22.299 6.938 6.351 1.00 41.53 223 THR A N 1
ATOM 1733 C CA . THR A 1 223 ? 22.409 6.999 7.816 1.00 41.53 223 THR A CA 1
ATOM 1734 C C . THR A 1 223 ? 22.662 8.458 8.179 1.00 41.53 223 THR A C 1
ATOM 1736 O O . THR A 1 223 ? 23.794 8.931 8.148 1.00 41.53 223 THR A O 1
ATOM 1739 N N . ARG A 1 224 ? 21.601 9.220 8.457 1.00 43.53 224 ARG A N 1
ATOM 1740 C CA . ARG A 1 224 ? 21.764 10.512 9.128 1.00 43.53 224 ARG A CA 1
ATOM 1741 C C . ARG A 1 224 ? 22.188 10.216 10.561 1.00 43.53 224 ARG A C 1
ATOM 1743 O O . ARG A 1 224 ? 21.365 9.762 11.352 1.00 43.53 224 ARG A O 1
ATOM 1750 N N . GLU A 1 225 ? 23.462 10.439 10.873 1.00 31.41 225 GLU A N 1
ATOM 1751 C CA . GLU A 1 225 ? 23.885 10.567 12.265 1.00 31.41 225 GLU A CA 1
ATOM 1752 C C . GLU A 1 225 ? 23.057 11.680 12.930 1.00 31.41 225 GLU A C 1
ATOM 1754 O O . GLU A 1 225 ? 22.844 12.733 12.313 1.00 31.41 225 GLU A O 1
ATOM 1759 N N . PRO A 1 226 ? 22.537 11.463 14.148 1.00 46.41 226 PRO A N 1
ATOM 1760 C CA . PRO A 1 226 ? 21.944 12.540 14.921 1.00 46.41 226 PRO A CA 1
ATOM 1761 C C . PRO A 1 226 ? 23.055 13.514 15.338 1.00 46.41 226 PRO A C 1
ATOM 1763 O O . PRO A 1 226 ? 24.001 13.119 16.018 1.00 46.41 226 PRO A O 1
ATOM 1766 N N . GLY A 1 227 ? 22.938 14.767 14.893 1.00 43.03 227 GLY A N 1
ATOM 1767 C CA . GLY A 1 227 ? 23.685 15.902 15.444 1.00 43.03 227 GLY A CA 1
ATOM 1768 C C . GLY A 1 227 ? 23.046 16.453 16.710 1.00 43.03 227 GLY A C 1
ATOM 1769 O O . GLY A 1 227 ? 21.851 16.156 16.949 1.00 43.03 227 GLY A O 1
#

Foldseek 3Di:
DDDDDDDDDDDPPPPPPPPVPVVVVVVVVVVVVVVVVVVVVVVCQPPPPPDQDQDPDVQLQCVVVCVQFDDPPDQADAADPPAAQCQAKDKDWWWWADPNHTFFIKIWIAHNSQKIWIKTWGWDDDPQKIKIKIWIKIGGKHNVDWDDDPRDTHNHKIKIKIKTKMKMWMARPVVRDIDIDMAMWMWIWIQHNLRWIWTWIWTDHPSSTIDIIIITDDRPPPPPDDD

Radius of gyration: 30.21 Å; Cα contacts (8 Å, |Δi|>4): 435; chains: 1; bounding box: 112×63×70 Å

pLDDT: mean 84.06, std 18.02, range [31.41, 98.56]

Sequence (227 aa):
MEVSMVIGGQKKSWRGSWHGRGAALLLFLIAVAILAILYVIQMEAFFGPVAQRRPAQPEHRPWLQEDLIVPRGRLIKPPQPPKPMINEPITLSANVRLDESDRGTAVLEFAASGEVSGSWHCEYSHKGRGYQYNADFKGNIDASKTYSERGVTDESMLYFITKGTYKQACRNTEAGTETSEAGLVYVTGWLCPDYSVNGLVTITTDRSWSASYTLKKGPEGTTREPG

Solvent-accessible surface area (backbone atoms only — not comparable to full-atom values): 12824 Å² total; per-residue (Å²): 142,82,84,87,82,88,80,81,88,80,88,82,81,82,79,75,83,73,59,67,67,59,51,52,52,49,53,50,51,50,52,52,49,50,52,52,51,53,49,54,55,50,49,50,63,76,54,48,94,57,71,80,42,63,60,84,52,70,85,64,40,61,80,81,51,51,86,71,45,70,61,89,94,60,88,54,66,74,54,57,83,71,19,52,74,52,83,54,72,45,78,47,72,23,45,25,27,50,96,90,38,81,45,38,45,32,42,39,34,38,38,49,68,36,41,29,38,36,38,35,43,26,68,51,73,58,94,69,26,40,39,37,40,45,32,46,35,42,31,23,46,40,59,86,53,64,44,69,56,97,89,48,71,40,65,35,32,32,31,34,40,31,45,35,41,32,39,39,42,34,39,33,70,86,78,72,43,77,50,76,51,68,32,38,31,33,44,39,37,34,39,38,73,73,71,19,34,47,37,35,42,35,38,30,75,77,76,76,42,41,50,71,27,44,31,42,24,73,50,91,84,74,76,76,75,88,127

Mean predicted aligned error: 11.11 Å

Secondary structure (DSSP, 8-state):
------------------SHHHHHHHHHHHHHHHHHHHHHHHHHHHHTT-------SGGG-GGGGGGGSPPTTSPPPPP-TTSPP--S-EEEEEEEEETTEEEEEEEEEE-TTSEEEEEEEEEEEETTEEEEEEEEEEEEEETT--EEETTEEESSPEEEEEEEEEEEEEEETTTTEEEEEEEEEEEEEEE-TTS-EEEEEEEESSSSS-EEEEEEEPPTT------